Protein 6BM5 (pdb70)

Organism: Escherichia coli (strain K12) (NCBI:txid83333)

Sequence (325 aa):
TPPVTLEAARDNDFAFDWQAYTPPVAHRLGVQEVEASIEETLRNYIDWTPFFMTWSLAGKYPRILEDEVVGVEAQRLFKDANDMLDKLSAEKTLNPRGVVGLFPANRVGDDIEIYRDETRTHHVINVSHHLRQQTEKTGFANYCLADFVAPKLSGKADYIGAFAVTGGLEEDALADAFEEAQHDDYNKIMVKALADRLAEAFAEYLHERVRKVYWGYAPNENNLSNEELIRENYQGIRPAPGYPACPEHTEKATIWELLEVEKHTGMKLTESFAMWPGASVSGWYFSHPDSKYYAVAQIQRRDQVEDYARRKGMSVTEVERWLAPNLGYD

Nearest PDB structures (foldseek):
  6bm6-assembly1_A  TM=1.003E+00  e=8.586E-69  Escherichia coli K-12
  1k7y-assembly1_A  TM=9.932E-01  e=4.454E-61  Escherichia coli
  3iv9-assembly1_A  TM=9.967E-01  e=1.255E-59  Escherichia coli
  2o2k-assembly1_A  TM=9.325E-01  e=1.988E-41  Homo sapiens
  2o2k-assembly1_B  TM=9.325E-01  e=1.509E-40  Homo sapiens

GO terms:
  GO:0008705 methionine synthase activity (F, EXP)
  GO:0035999 tetrahydrofolate interconversion (P, IDA)
  GO:0031419 cobalamin binding (F, IDA)
  GO:0008705 methionine synthase activity (F, IDA)
  GO:0071265 L-methionine biosynthetic process (P, IDA)
  GO:0005829 cytosol (C, IDA)
  GO:0008270 zinc ion binding (F, IDA)
  GO:0005515 protein binding (F, IPI)
  GO:0005737 cytoplasm (C, IDA)

Radius of gyration: 20.98 Å; Cα contacts (8 Å, |Δi|>4): 633; chains: 1; bounding box: 42×52×55 Å

Secondary structure (DSSP, 8-state):
--B--HHHHHHTPPP--GGG--PPPPSS-EEEEEE--HHHHHTT---HHHHHHTT--S-TTGGGG-TTTHHHHHHHHHHHHHHHHHHHHHT-S--EEEEEEEEEEEETTEEEEESSTT--SEEEEEE--B--B--SSS---BGGGGS-BGGGT--EEEEEEEEES-TTHHHHHHHHHHTT-HHHHHHHHHHHHHHHHHHHHHHHHHIIIIIS-S-TT----HHHHHTT-SSSB---TTSTTS--GGGHHHHHHHTTHHHHH--EE-TT--EESSSEEEEEEB--TT--------B-HHHHHHHHHHHT--HHHHHHHTGGGBS--

B-factor: mean 23.44, std 9.9, range [10.02, 65.96]

Structure (mmCIF, N/CA/C/O backbone):
data_6BM5
#
_entry.id   6BM5
#
_cell.length_a   38.098
_cell.length_b   61.669
_cell.length_c   139.920
_cell.angle_alpha   90.000
_cell.angle_beta   90.000
_cell.angle_gamma   90.000
#
_symmetry.space_group_name_H-M   'P 21 21 21'
#
loop_
_entity.id
_entity.type
_entity.pdbx_description
1 polymer 'Methionine synthase'
2 non-polymer S-ADENOSYLMETHIONINE
3 water water
#
loop_
_atom_site.group_PDB
_atom_site.id
_atom_site.type_symbol
_atom_site.label_atom_id
_atom_site.label_alt_id
_atom_site.label_comp_id
_atom_site.label_asym_id
_atom_site.label_entity_id
_atom_site.label_seq_id
_atom_site.pdbx_PDB_ins_code
_atom_site.Cartn_x
_atom_site.Cartn_y
_atom_site.Cartn_z
_atom_site.occupancy
_atom_site.B_iso_or_equiv
_atom_site.auth_seq_id
_atom_site.auth_comp_id
_atom_site.auth_asym_id
_atom_site.auth_atom_id
_atom_site.pdbx_PDB_model_num
ATOM 1 N N . THR A 1 7 ? -21.495 -6.898 -12.952 1.00 53.64 901 THR A N 1
ATOM 2 C CA . THR A 1 7 ? -21.894 -7.634 -14.147 1.00 51.11 901 THR A CA 1
ATOM 3 C C . THR A 1 7 ? -20.853 -8.695 -14.511 1.00 47.54 901 THR A C 1
ATOM 4 O O . THR A 1 7 ? -19.652 -8.453 -14.375 1.00 47.66 901 THR A O 1
ATOM 8 N N . PRO A 1 8 ? -21.314 -9.867 -14.963 1.00 45.32 902 PRO A N 1
ATOM 9 C CA . PRO A 1 8 ? -20.397 -10.995 -15.135 1.00 41.72 902 PRO A CA 1
ATOM 10 C C . PRO A 1 8 ? -19.389 -10.728 -16.237 1.00 37.23 902 PRO A C 1
ATOM 11 O O . PRO A 1 8 ? -19.650 -9.938 -17.162 1.00 36.08 902 PRO A O 1
ATOM 15 N N . PRO A 1 9 ? -18.220 -11.358 -16.178 1.00 35.48 903 P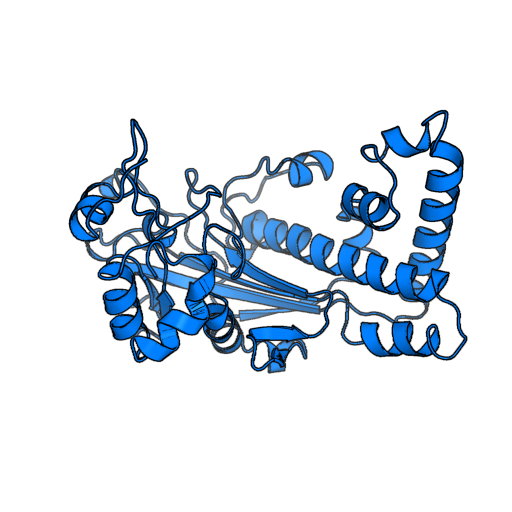RO A N 1
ATOM 16 C CA . PRO A 1 9 ? -17.219 -11.175 -17.233 1.00 33.13 903 PRO A CA 1
ATOM 17 C C . PRO A 1 9 ? -17.654 -11.814 -18.541 1.00 30.83 903 PRO A C 1
ATOM 18 O O . PRO A 1 9 ? -18.461 -12.746 -18.575 1.00 32.36 903 PRO A O 1
ATOM 22 N N . VAL A 1 10 ? -17.096 -11.284 -19.632 1.00 27.71 904 VAL A N 1
ATOM 23 C CA . VAL A 1 10 ? -17.247 -11.841 -20.969 1.00 26.13 904 VAL A CA 1
ATOM 24 C C . VAL A 1 10 ? -15.864 -12.232 -21.474 1.00 25.28 904 VAL A C 1
ATOM 25 O O . VAL A 1 10 ? -14.841 -11.783 -20.954 1.00 25.37 904 VAL A O 1
ATOM 29 N N . THR A 1 11 ? -15.836 -13.097 -22.488 1.00 24.72 905 THR A N 1
ATOM 30 C CA . THR A 1 11 ? -14.557 -13.421 -23.107 1.00 23.80 905 THR A CA 1
ATOM 31 C C . THR A 1 11 ? -13.990 -12.202 -23.830 1.00 23.76 905 THR A C 1
ATOM 32 O O . THR A 1 11 ? -14.705 -11.252 -24.165 1.00 23.36 905 THR A O 1
ATOM 36 N N . LEU A 1 12 ? -12.678 -12.242 -24.079 1.00 21.77 906 LEU A N 1
ATOM 37 C CA . LEU A 1 12 ? -12.048 -11.181 -24.857 1.00 20.35 906 LEU A CA 1
ATOM 38 C C . LEU A 1 12 ? -12.676 -11.060 -26.241 1.00 18.96 906 LEU A C 1
ATOM 39 O O . LEU A 1 12 ? -12.907 -9.944 -26.732 1.00 20.51 906 LEU A O 1
ATOM 44 N N . GLU A 1 13 ? -12.969 -12.196 -26.879 1.00 20.91 907 GLU A N 1
ATOM 45 C CA . GLU A 1 13 ? -13.595 -12.161 -28.196 1.00 24.10 907 GLU A CA 1
ATOM 46 C C . GLU A 1 13 ? -14.971 -11.511 -28.137 1.00 22.45 907 GLU A C 1
ATOM 47 O O . GLU A 1 13 ? -15.322 -10.711 -29.012 1.00 23.38 907 GLU A O 1
ATOM 49 N N . ALA A 1 14 ? -15.764 -11.841 -27.113 1.00 23.26 908 ALA A N 1
ATOM 50 C CA . ALA A 1 14 ? -17.100 -11.266 -27.004 1.00 21.99 908 ALA A CA 1
ATOM 51 C C . ALA A 1 14 ? -17.025 -9.767 -26.771 1.00 23.26 908 ALA A C 1
ATOM 52 O O . ALA A 1 14 ? -17.811 -9.000 -27.340 1.00 23.39 908 ALA A O 1
ATOM 54 N N . ALA A 1 15 ? -16.076 -9.333 -25.940 1.00 22.36 909 ALA A N 1
ATOM 55 C CA . ALA A 1 15 ? -15.881 -7.904 -25.726 1.00 20.86 909 ALA A CA 1
ATOM 56 C C . ALA A 1 15 ? -15.529 -7.197 -27.026 1.00 20.45 909 ALA A C 1
ATOM 57 O O . ALA A 1 15 ? -16.085 -6.137 -27.334 1.00 21.70 909 ALA A O 1
ATOM 59 N N . ARG A 1 16 ? -14.613 -7.772 -27.810 1.00 19.68 910 ARG A N 1
ATOM 60 C CA . ARG A 1 16 ? -14.197 -7.138 -29.060 1.00 18.85 910 ARG A CA 1
ATOM 61 C C . ARG A 1 16 ? -15.316 -7.139 -30.091 1.00 20.40 910 ARG A C 1
ATOM 62 O O . ARG A 1 16 ? -15.400 -6.221 -30.918 1.00 20.81 910 ARG A O 1
ATOM 70 N N . ASP A 1 17 ? -16.189 -8.148 -30.054 1.00 21.46 911 ASP A N 1
ATOM 71 C CA . ASP A 1 17 ? -17.344 -8.144 -30.941 1.00 24.26 911 ASP A CA 1
ATOM 72 C C . ASP A 1 17 ? -18.327 -7.039 -30.587 1.00 25.04 911 ASP A C 1
ATOM 73 O O . ASP A 1 17 ? -19.134 -6.646 -31.437 1.00 25.84 911 ASP A O 1
ATOM 78 N N . ASN A 1 18 ? -18.258 -6.518 -29.364 1.00 23.67 912 ASN A N 1
ATOM 79 C CA . ASN A 1 18 ? -19.102 -5.416 -28.919 1.00 22.78 912 ASN A CA 1
ATOM 80 C C . ASN A 1 18 ? -18.333 -4.098 -28.857 1.00 22.86 912 ASN A C 1
ATOM 81 O O . ASN A 1 18 ? -18.582 -3.270 -27.979 1.00 23.65 912 ASN A O 1
ATOM 86 N N . ASP A 1 19 ? -17.395 -3.881 -29.779 1.00 22.03 913 ASP A N 1
ATOM 87 C CA . ASP A 1 19 ? -16.652 -2.625 -29.769 1.00 23.54 913 ASP A CA 1
ATOM 88 C C . ASP A 1 19 ? -17.560 -1.446 -30.139 1.00 23.72 913 ASP A C 1
ATOM 89 O O . ASP A 1 19 ? -18.705 -1.609 -30.575 1.00 23.69 913 ASP A O 1
ATOM 94 N N . PHE A 1 20 ? -17.033 -0.238 -29.936 1.00 22.19 914 PHE A N 1
ATOM 95 C CA . PHE A 1 20 ? -17.774 0.969 -30.279 1.00 23.82 914 PHE A CA 1
ATOM 96 C C . PHE A 1 20 ? -18.173 0.948 -31.748 1.00 26.86 914 PHE A C 1
ATOM 97 O O . PHE A 1 20 ? -17.337 0.736 -32.633 1.00 28.36 914 PHE A O 1
ATOM 105 N N . ALA A 1 21 ? -19.461 1.154 -32.002 1.00 26.02 915 ALA A N 1
ATOM 106 C CA . ALA A 1 21 ? -20.038 1.012 -33.329 1.00 28.17 915 ALA A CA 1
ATOM 107 C C . ALA A 1 21 ? -20.143 2.387 -33.971 1.00 28.66 915 ALA A C 1
ATOM 108 O O . ALA A 1 21 ? -20.715 3.309 -33.378 1.00 29.35 915 ALA A O 1
ATOM 110 N N . PHE A 1 22 ? -19.590 2.518 -35.175 1.00 25.84 916 PHE A N 1
ATOM 111 C CA . PHE A 1 22 ? -19.505 3.811 -35.838 1.00 24.68 916 PHE A CA 1
ATOM 112 C C . PHE A 1 22 ? -19.320 3.603 -37.337 1.00 27.23 916 PHE A C 1
ATOM 113 O O . PHE A 1 22 ? -18.639 2.663 -37.760 1.00 30.88 916 PHE A O 1
ATOM 121 N N . ASP A 1 23 ? -19.924 4.488 -38.131 1.00 29.21 917 ASP A N 1
ATOM 122 C CA . ASP A 1 23 ? -19.892 4.387 -39.592 1.00 32.40 917 ASP A CA 1
ATOM 123 C C . ASP A 1 23 ? -18.676 5.147 -40.110 1.00 28.88 917 ASP A C 1
ATOM 124 O O . ASP A 1 23 ? -18.766 6.309 -40.505 1.00 28.48 917 ASP A O 1
ATOM 129 N N . TRP A 1 24 ? -17.525 4.467 -40.145 1.00 27.01 918 TRP A N 1
ATOM 130 C CA . TRP A 1 24 ? -16.294 5.124 -40.581 1.00 22.89 918 TRP A CA 1
ATOM 131 C C . TRP A 1 24 ? -16.331 5.525 -42.052 1.00 22.84 918 TRP A C 1
ATOM 132 O O . TRP A 1 24 ? -15.640 6.473 -42.447 1.00 24.49 918 TRP A O 1
ATOM 143 N N . GLN A 1 25 ? -17.117 4.829 -42.877 1.00 24.21 919 GLN A N 1
ATOM 144 C CA . GLN A 1 25 ? -17.129 5.150 -44.298 1.00 27.32 919 GLN A CA 1
ATOM 145 C C . GLN A 1 25 ? -17.703 6.541 -44.557 1.00 28.66 919 GLN A C 1
ATOM 146 O O . GLN A 1 25 ? -17.262 7.230 -45.484 1.00 30.97 919 GLN A O 1
ATOM 152 N N . ALA A 1 26 ? -18.649 6.985 -43.731 1.00 26.89 920 ALA A N 1
ATOM 153 C CA . ALA A 1 26 ? -19.311 8.270 -43.917 1.00 27.90 920 ALA A CA 1
ATOM 154 C C . ALA A 1 26 ? -18.623 9.417 -43.189 1.00 29.29 920 ALA A C 1
ATOM 155 O O . ALA A 1 26 ? -19.080 10.558 -43.301 1.00 32.51 920 ALA A O 1
ATOM 157 N N . TYR A 1 27 ? -17.543 9.147 -42.461 1.00 25.94 921 TYR A N 1
ATOM 158 C CA . TYR A 1 27 ? -16.903 10.121 -41.588 1.00 22.66 921 TYR A CA 1
ATOM 159 C C . TYR A 1 27 ? -15.522 10.478 -42.128 1.00 21.50 921 TYR A C 1
ATOM 160 O O . TYR A 1 27 ? -14.788 9.608 -42.603 1.00 23.61 921 TYR A O 1
ATOM 169 N N . THR A 1 28 ? -15.164 11.759 -42.058 1.00 21.07 922 THR A N 1
ATOM 170 C CA . THR A 1 28 ? -13.809 12.197 -42.386 1.00 19.72 922 THR A CA 1
ATOM 171 C C . THR A 1 28 ? -13.138 12.664 -41.100 1.00 17.38 922 THR A C 1
ATOM 172 O O . THR A 1 28 ? -13.467 13.747 -40.587 1.00 19.69 922 THR A O 1
ATOM 176 N N . PRO A 1 29 ? -12.223 11.889 -40.520 1.00 16.27 923 PRO A N 1
ATOM 177 C CA . PRO A 1 29 ? -11.511 12.354 -39.321 1.00 15.13 923 PRO A CA 1
ATOM 178 C C . PRO A 1 29 ? -10.771 13.643 -39.624 1.00 14.51 923 PRO A C 1
ATOM 179 O O . PRO A 1 29 ? -10.167 13.777 -40.696 1.00 16.04 923 PRO A O 1
ATOM 183 N N . PRO A 1 30 ? -10.803 14.622 -38.723 1.00 14.14 924 PRO A N 1
ATOM 184 C CA . PRO A 1 30 ? -10.083 15.875 -38.995 1.00 14.29 924 PRO A CA 1
ATOM 185 C C . PRO A 1 30 ? -8.582 15.648 -39.108 1.00 13.82 924 PRO A C 1
ATOM 186 O O . PRO A 1 30 ? -7.968 14.973 -38.277 1.00 14.47 924 PRO A O 1
ATOM 190 N N . VAL A 1 31 ? -7.992 16.225 -40.148 1.00 14.96 925 VAL A N 1
ATOM 191 C CA . VAL A 1 31 ? -6.561 16.089 -40.400 1.00 15.02 925 VAL A CA 1
ATOM 192 C C . VAL A 1 31 ? -5.798 16.991 -39.437 1.00 12.78 925 VAL A C 1
ATOM 193 O O . VAL A 1 31 ? -6.171 18.153 -39.230 1.00 15.89 925 VAL A O 1
ATOM 197 N N . ALA A 1 32 ? -4.723 16.475 -38.841 1.00 13.14 926 ALA A N 1
ATOM 198 C CA . ALA A 1 32 ? -3.916 17.289 -37.926 1.00 11.50 926 ALA A CA 1
ATOM 199 C C . ALA A 1 32 ? -3.141 18.336 -38.721 1.00 12.03 926 ALA A C 1
ATOM 200 O O . ALA A 1 32 ? -2.401 18.007 -39.651 1.00 15.24 926 ALA A O 1
ATOM 202 N N . HIS A 1 33 ? -3.315 19.607 -38.359 1.00 12.54 927 HIS A N 1
ATOM 203 C CA . HIS A 1 33 ? -2.676 20.673 -39.123 1.00 13.44 927 HIS A CA 1
ATOM 204 C C . HIS A 1 33 ? -1.161 20.670 -38.963 1.00 13.59 927 HIS A C 1
ATOM 205 O O . HIS A 1 33 ? -0.434 20.942 -39.928 1.00 13.70 927 HIS A O 1
ATOM 212 N N . ARG A 1 34 ? -0.667 20.407 -37.754 1.00 13.41 928 ARG A N 1
ATOM 213 C CA . ARG A 1 34 ? 0.760 20.477 -37.436 1.00 13.04 928 ARG A CA 1
ATOM 214 C C . ARG A 1 34 ? 1.259 19.099 -36.994 1.00 13.04 928 ARG A C 1
ATOM 215 O O . ARG A 1 34 ? 1.239 18.762 -35.802 1.00 14.69 928 ARG A O 1
ATOM 223 N N . LEU A 1 35 ? 1.705 18.290 -37.956 1.00 13.82 929 LEU A N 1
ATOM 224 C CA . LEU A 1 35 ? 2.316 17.006 -37.621 1.00 12.17 929 LEU A CA 1
ATOM 225 C C . LEU A 1 35 ? 3.711 17.245 -37.057 1.00 12.24 929 LEU A C 1
ATOM 226 O O . LEU A 1 35 ? 4.434 18.138 -37.501 1.00 17.35 929 LEU A O 1
ATOM 231 N N . GLY A 1 36 ? 4.105 16.438 -36.088 1.00 11.52 930 GLY A N 1
ATOM 232 C CA . GLY A 1 36 ? 5.439 16.541 -35.539 1.00 13.47 930 GLY A CA 1
ATOM 233 C C . GLY A 1 36 ? 5.410 16.897 -34.068 1.00 13.44 930 GLY A C 1
ATOM 234 O O . GLY A 1 36 ? 4.352 17.003 -33.446 1.00 13.26 930 GLY A O 1
ATOM 235 N N . VAL A 1 37 ? 6.602 17.107 -33.519 1.00 14.25 931 VAL A N 1
ATOM 236 C CA . VAL A 1 37 ? 6.802 17.329 -32.084 1.00 12.18 931 VAL A CA 1
ATOM 237 C C . VAL A 1 37 ? 7.285 18.759 -31.885 1.00 13.16 931 VAL A C 1
ATOM 238 O O . VAL A 1 37 ? 8.196 19.215 -32.588 1.00 16.53 931 VAL A O 1
ATOM 242 N N . GLN A 1 38 ? 6.701 19.451 -30.909 1.00 12.91 932 GLN A N 1
ATOM 243 C CA . GLN A 1 38 ? 7.031 20.847 -30.632 1.00 12.85 932 GLN A CA 1
ATOM 244 C C . GLN A 1 38 ? 7.185 21.042 -29.129 1.00 13.28 932 GLN A C 1
ATOM 245 O O . GLN A 1 38 ? 6.243 20.798 -28.370 1.00 14.20 932 GLN A O 1
ATOM 251 N N . GLU A 1 39 ? 8.358 21.503 -28.706 1.00 12.28 933 GLU A N 1
ATOM 252 C CA . GLU A 1 39 ? 8.540 21.935 -27.326 1.00 12.92 933 GLU A CA 1
ATOM 253 C C . GLU A 1 39 ? 7.760 23.222 -27.083 1.00 13.59 933 GLU A C 1
ATOM 254 O O . GLU A 1 39 ? 7.712 24.111 -27.945 1.00 14.47 933 GLU A O 1
ATOM 260 N N . VAL A 1 40 ? 7.136 23.315 -25.909 1.00 12.61 934 VAL A N 1
ATOM 261 C CA . VAL A 1 40 ? 6.336 24.475 -25.541 1.00 12.98 934 VAL A CA 1
ATOM 262 C C . VAL A 1 40 ? 6.729 24.944 -24.144 1.00 14.22 934 VAL A C 1
ATOM 263 O O . VAL A 1 40 ? 7.331 24.211 -23.353 1.00 15.82 934 VAL A O 1
ATOM 267 N N . GLU A 1 41 ? 6.396 26.195 -23.861 1.00 16.37 935 GLU A N 1
ATOM 268 C CA . GLU A 1 41 ? 6.452 26.717 -22.507 1.00 16.88 935 GLU A CA 1
ATOM 269 C C . GLU A 1 41 ? 5.225 27.585 -22.286 1.00 15.94 935 GLU A C 1
ATOM 270 O O . GLU A 1 41 ? 4.529 27.980 -23.227 1.00 18.00 935 GLU A O 1
ATOM 276 N N . ALA A 1 42 ? 4.963 27.871 -21.023 1.00 15.38 936 ALA A N 1
ATOM 277 C CA . ALA A 1 42 ? 3.904 28.803 -20.687 1.00 14.98 936 ALA A CA 1
ATOM 278 C C . ALA A 1 42 ? 4.288 29.488 -19.386 1.00 14.40 936 ALA A C 1
ATOM 279 O O . ALA A 1 42 ? 4.775 28.836 -18.455 1.00 17.96 936 ALA A O 1
ATOM 281 N N . SER A 1 43 ? 4.086 30.801 -19.337 1.00 14.43 937 SER A N 1
ATOM 282 C CA . SER A 1 43 ? 4.408 31.567 -18.145 1.00 15.33 937 SER A CA 1
ATOM 283 C C . SER A 1 43 ? 3.344 31.357 -17.074 1.00 15.71 937 SER A C 1
ATOM 284 O O . SER A 1 43 ? 2.213 30.940 -17.345 1.00 15.09 937 SER A O 1
ATOM 287 N N . ILE A 1 44 ? 3.723 31.659 -15.831 1.00 16.25 938 ILE A N 1
ATOM 288 C CA . ILE A 1 44 ? 2.737 31.673 -14.756 1.00 16.44 938 ILE A CA 1
ATOM 289 C C . ILE A 1 44 ? 1.630 32.671 -15.070 1.00 15.67 938 ILE A C 1
ATOM 290 O O . ILE A 1 44 ? 0.445 32.391 -14.847 1.00 16.34 938 ILE A O 1
ATOM 295 N N . GLU A 1 45 ? 1.993 33.837 -15.628 1.00 15.43 939 GLU A N 1
ATOM 296 C CA A GLU A 1 45 ? 0.971 34.814 -15.978 0.63 15.53 939 GLU A CA 1
ATOM 297 C CA B GLU A 1 45 ? 0.985 34.826 -16.002 0.37 15.60 939 GLU A CA 1
ATOM 298 C C . GLU A 1 45 ? -0.050 34.229 -16.948 1.00 16.59 939 GLU A C 1
ATOM 299 O O . GLU A 1 45 ? -1.259 34.425 -16.773 1.00 18.01 939 GLU A O 1
ATOM 310 N N . THR A 1 46 ? 0.411 33.494 -17.964 1.00 14.52 940 THR A N 1
ATOM 311 C CA . THR A 1 46 ? -0.513 32.870 -18.907 1.00 14.55 940 THR A CA 1
ATOM 312 C C . THR A 1 46 ? -1.364 31.805 -18.225 1.00 15.34 940 THR A C 1
ATOM 313 O O . THR A 1 46 ? -2.589 31.770 -18.392 1.00 16.46 940 THR A O 1
ATOM 317 N N . LEU A 1 47 ? -0.729 30.923 -17.455 1.00 13.93 941 LEU A N 1
ATOM 318 C CA . LEU A 1 47 ? -1.435 29.762 -16.934 1.00 12.77 941 LEU A CA 1
ATOM 319 C C . LEU A 1 47 ? -2.413 30.109 -15.824 1.00 13.91 941 LEU A C 1
ATOM 320 O O . LEU A 1 47 ? -3.363 29.343 -15.599 1.00 14.95 941 LEU A O 1
ATOM 325 N N . ARG A 1 48 ? -2.216 31.226 -15.115 1.00 15.32 942 ARG A N 1
ATOM 326 C CA . ARG A 1 48 ? -3.090 31.458 -13.973 1.00 17.53 942 ARG A CA 1
ATOM 327 C C . ARG A 1 48 ? -4.534 31.692 -14.402 1.00 19.32 942 ARG A C 1
ATOM 328 O O . ARG A 1 48 ? -5.451 31.420 -13.622 1.00 21.02 942 ARG A O 1
ATOM 336 N N . ASN A 1 49 ? -4.759 32.096 -15.656 1.00 18.97 943 ASN A N 1
ATOM 337 C CA . ASN A 1 49 ? -6.115 32.225 -16.171 1.00 19.25 943 ASN A CA 1
ATOM 338 C C . ASN A 1 49 ? -6.732 30.893 -16.566 1.00 18.28 943 ASN A C 1
ATOM 339 O O . ASN A 1 49 ? -7.920 30.856 -16.902 1.00 21.93 943 ASN A O 1
ATOM 344 N N . TYR A 1 50 ? -5.959 29.811 -16.530 1.00 14.44 944 TYR A N 1
ATOM 345 C CA . TYR A 1 50 ? -6.455 28.463 -16.789 1.00 14.61 944 TYR A CA 1
ATOM 346 C C . TYR A 1 50 ? -6.467 27.591 -15.538 1.00 15.57 944 TYR A C 1
ATOM 347 O O . TYR A 1 50 ? -6.675 26.376 -15.646 1.00 16.22 944 TYR A O 1
ATOM 356 N N . ILE A 1 51 ? -6.220 28.162 -14.359 1.00 15.30 945 ILE A N 1
ATOM 357 C CA . ILE A 1 51 ? -6.245 27.359 -13.138 1.00 15.09 945 ILE A CA 1
ATOM 358 C C . ILE A 1 51 ? -7.681 27.010 -12.782 1.00 16.50 945 ILE A C 1
ATOM 359 O O . ILE A 1 51 ? -8.596 27.842 -12.912 1.00 18.67 945 ILE A O 1
ATOM 364 N N . ASP A 1 52 ? -7.890 25.762 -12.350 1.00 16.57 946 ASP A N 1
ATOM 365 C CA . ASP A 1 52 ? -9.125 25.332 -11.701 1.00 16.89 946 ASP A CA 1
ATOM 366 C C . ASP A 1 52 ? -8.832 25.360 -10.206 1.00 16.87 946 ASP A C 1
ATOM 367 O O . ASP A 1 52 ? -8.094 24.511 -9.697 1.00 17.54 946 ASP A O 1
ATOM 372 N N . TRP A 1 53 ? -9.392 26.349 -9.504 1.00 16.94 947 TRP A N 1
ATOM 373 C CA . TRP A 1 53 ? -9.073 26.542 -8.093 1.00 17.74 947 TRP A CA 1
ATOM 374 C C . TRP A 1 53 ? -9.750 25.549 -7.159 1.00 18.51 947 TRP A C 1
ATOM 375 O O . TRP A 1 53 ? -9.308 25.407 -6.013 1.00 20.44 947 TRP A O 1
ATOM 386 N N . THR A 1 54 ? -10.795 24.852 -7.601 1.00 18.48 948 THR A N 1
ATOM 387 C CA . THR A 1 54 ? -11.520 23.993 -6.669 1.00 19.39 948 THR A CA 1
ATOM 388 C C . THR A 1 54 ? -10.664 22.868 -6.088 1.00 20.18 948 THR A C 1
ATOM 389 O O . THR A 1 54 ? -10.725 22.656 -4.862 1.00 21.54 948 THR A O 1
ATOM 393 N N . PRO A 1 55 ? -9.851 22.144 -6.864 1.00 19.57 949 PRO A N 1
ATOM 394 C CA . PRO A 1 55 ? -8.970 21.138 -6.251 1.00 20.93 949 PRO A CA 1
ATOM 395 C C . PRO A 1 55 ? -7.916 21.725 -5.336 1.00 21.24 949 PRO A C 1
ATOM 396 O O . PRO A 1 55 ? -7.419 21.010 -4.461 1.00 24.16 949 PRO A O 1
ATOM 400 N N . PHE A 1 56 ? -7.566 23.000 -5.493 1.00 19.31 950 PHE A N 1
ATOM 401 C CA . PHE A 1 56 ? -6.628 23.638 -4.571 1.00 19.70 950 PHE A CA 1
ATOM 402 C C . PHE A 1 56 ? -7.226 23.719 -3.172 1.00 21.78 950 PHE A C 1
ATOM 403 O O . PHE A 1 56 ? -6.571 23.373 -2.179 1.00 22.31 950 PHE A O 1
ATOM 411 N N . PHE A 1 57 ? -8.487 24.156 -3.082 1.00 20.61 951 PHE A N 1
ATOM 412 C CA . PHE A 1 57 ? -9.157 24.219 -1.789 1.00 22.15 951 PHE A CA 1
ATOM 413 C C . PHE A 1 57 ? -9.393 22.828 -1.216 1.00 24.11 951 PHE A C 1
ATOM 414 O O . PHE A 1 57 ? -9.356 22.660 0.004 1.00 26.87 951 PHE A O 1
ATOM 422 N N . MET A 1 58 ? -9.615 21.820 -2.072 1.00 25.19 952 MET A N 1
ATOM 423 C CA . MET A 1 58 ? -9.750 20.450 -1.574 1.00 29.25 952 MET A CA 1
ATOM 424 C C . MET A 1 58 ? -8.463 19.984 -0.908 1.00 28.48 952 MET A C 1
ATOM 425 O O . MET A 1 58 ? -8.497 19.284 0.117 1.00 28.95 952 MET A O 1
ATOM 430 N N . THR A 1 59 ? -7.318 20.358 -1.479 1.00 29.87 953 THR A N 1
ATOM 431 C CA . THR A 1 59 ? -6.035 20.023 -0.878 1.00 32.31 953 THR A CA 1
ATOM 432 C C . THR A 1 59 ? -5.914 20.621 0.516 1.00 30.65 953 THR A C 1
ATOM 433 O O . THR A 1 59 ? -5.336 19.999 1.417 1.00 31.56 953 THR A O 1
ATOM 437 N N . TRP A 1 60 ? -6.491 21.801 0.725 1.00 32.44 954 TRP A N 1
ATOM 438 C CA . TRP A 1 60 ? -6.488 22.454 2.021 1.00 33.54 954 TRP A CA 1
ATOM 439 C C . TRP A 1 60 ? -7.647 22.009 2.914 1.00 36.73 954 TRP A C 1
ATOM 440 O O . TRP A 1 60 ? -7.868 22.610 3.966 1.00 39.75 954 TRP A O 1
ATOM 451 N N . SER A 1 61 ? -8.383 20.968 2.515 1.00 36.29 955 SER A N 1
ATOM 452 C CA . SER A 1 61 ? -9.448 20.365 3.313 1.00 36.90 955 SER A CA 1
ATOM 453 C C . SER A 1 61 ? -10.668 21.265 3.468 1.00 34.92 955 SER A C 1
ATOM 454 O O . SER A 1 61 ? -11.344 21.232 4.496 1.00 36.64 955 SER A O 1
ATOM 457 N N . LEU A 1 62 ? -10.979 22.065 2.457 1.00 32.49 956 LEU A N 1
ATOM 458 C CA . LEU A 1 62 ? -12.140 22.937 2.488 1.00 32.24 956 LEU A CA 1
ATOM 459 C C . LEU A 1 62 ? -13.113 22.522 1.395 1.00 34.95 956 LEU A C 1
ATOM 460 O O . LEU A 1 62 ? -12.707 22.269 0.255 1.00 36.71 956 LEU A O 1
ATOM 465 N N . ALA A 1 63 ? -14.395 22.471 1.742 1.00 35.34 957 ALA A N 1
ATOM 466 C CA . ALA A 1 63 ? -15.443 22.045 0.827 1.00 35.85 957 ALA A CA 1
ATOM 467 C C . ALA A 1 63 ? -16.095 23.259 0.182 1.00 36.50 957 ALA A C 1
ATOM 468 O O . ALA A 1 63 ? -16.237 24.310 0.812 1.00 37.63 957 ALA A O 1
ATOM 470 N N . GLY A 1 64 ? -16.484 23.110 -1.081 1.00 36.48 958 GLY A N 1
ATOM 471 C CA . GLY A 1 64 ? -17.131 24.183 -1.815 1.00 36.69 958 GLY A CA 1
ATOM 472 C C . GLY A 1 64 ? -16.419 24.427 -3.128 1.00 35.97 958 GLY A C 1
ATOM 473 O O . GLY A 1 64 ? -15.221 24.172 -3.271 1.00 36.56 958 GLY A O 1
ATOM 474 N N . LYS A 1 65 ? -17.169 24.922 -4.107 1.00 33.89 959 LYS A N 1
ATOM 475 C CA . LYS A 1 65 ? -16.636 25.222 -5.424 1.00 32.78 959 LYS A CA 1
ATOM 476 C C . LYS A 1 65 ? -16.200 26.678 -5.472 1.00 30.43 959 LYS A C 1
ATOM 477 O O . LYS A 1 65 ? -16.858 27.558 -4.904 1.00 30.09 959 LYS A O 1
ATOM 483 N N . TYR A 1 66 ? -15.060 26.915 -6.114 1.00 27.10 960 TYR A N 1
ATOM 484 C CA . TYR A 1 66 ? -14.635 28.273 -6.400 1.00 26.89 960 TYR A CA 1
ATOM 485 C C . TYR A 1 66 ? -15.427 28.798 -7.599 1.00 25.62 960 TYR A C 1
ATOM 486 O O . TYR A 1 66 ? -15.636 28.063 -8.571 1.00 26.57 960 TYR A O 1
ATOM 495 N N . PRO A 1 67 ? -15.857 30.072 -7.584 1.00 27.76 961 PRO A N 1
ATOM 496 C CA . PRO A 1 67 ? -15.583 31.135 -6.605 1.00 27.40 961 PRO A CA 1
ATOM 497 C C . PRO A 1 67 ? -16.537 31.236 -5.405 1.00 28.97 961 PRO A C 1
ATOM 498 O O . PRO A 1 67 ? -16.242 32.008 -4.486 1.00 29.90 961 PRO A O 1
ATOM 502 N N . ARG A 1 68 ? -17.644 30.485 -5.402 1.00 29.47 962 ARG A N 1
ATOM 503 C CA . ARG A 1 68 ? -18.632 30.644 -4.335 1.00 31.85 962 ARG A CA 1
ATOM 504 C C . ARG A 1 68 ? -18.040 30.373 -2.957 1.00 31.93 962 ARG A C 1
ATOM 505 O O . ARG A 1 68 ? -18.484 30.970 -1.974 1.00 32.09 962 ARG A O 1
ATOM 507 N N . ILE A 1 69 ? -17.038 29.491 -2.866 1.00 31.31 963 ILE A N 1
ATOM 508 C CA . ILE A 1 69 ? -16.426 29.162 -1.576 1.00 31.49 963 ILE A CA 1
ATOM 509 C C . ILE A 1 69 ? -15.897 30.408 -0.871 1.00 31.95 963 ILE A C 1
ATOM 510 O O . ILE A 1 69 ? -15.860 30.466 0.365 1.00 32.61 963 ILE A O 1
ATOM 515 N N . LEU A 1 70 ? -15.494 31.426 -1.635 1.00 31.66 964 LEU A N 1
ATOM 516 C CA . LEU A 1 70 ? -14.946 32.635 -1.029 1.00 30.85 964 LEU A CA 1
ATOM 517 C C . LEU A 1 70 ? -15.987 33.381 -0.210 1.00 34.62 964 LEU A C 1
ATOM 518 O O . LEU A 1 70 ? -15.638 34.033 0.776 1.00 35.53 964 LEU A O 1
ATOM 523 N N . GLU A 1 71 ? -17.259 33.306 -0.605 1.00 37.07 965 GLU A N 1
ATOM 524 C CA . GLU A 1 71 ? -18.342 33.990 0.085 1.00 40.58 965 GLU A CA 1
ATOM 525 C C . GLU A 1 71 ? -19.060 33.083 1.077 1.00 44.32 965 GLU A C 1
ATOM 526 O O . GLU A 1 71 ? -20.141 33.435 1.567 1.00 46.30 965 GLU A O 1
ATOM 528 N N . ASP A 1 72 ? -18.471 31.934 1.399 1.00 45.98 966 ASP A N 1
ATOM 529 C CA . ASP A 1 72 ? -19.052 31.035 2.386 1.00 49.14 966 ASP A CA 1
ATOM 530 C C . ASP A 1 72 ? -19.003 31.663 3.780 1.00 49.95 966 ASP A C 1
ATOM 531 O O . ASP A 1 72 ? -18.055 32.367 4.143 1.00 49.35 966 ASP A O 1
ATOM 536 N N . GLU A 1 73 ? -20.046 31.393 4.572 1.00 52.02 967 GLU A N 1
ATOM 537 C CA . GLU A 1 73 ? -20.193 32.029 5.876 1.00 52.01 967 GLU A CA 1
ATOM 538 C C . GLU A 1 73 ? -19.408 31.335 6.984 1.00 51.88 967 GLU A C 1
ATOM 539 O O . GLU A 1 73 ? -19.184 31.946 8.036 1.00 54.18 967 GLU A O 1
ATOM 541 N N . VAL A 1 74 ? -18.997 30.085 6.783 1.00 49.78 968 VAL A N 1
ATOM 542 C CA . VAL A 1 74 ? -18.239 29.337 7.776 1.00 47.60 968 VAL A CA 1
ATOM 543 C C . VAL A 1 74 ? -16.781 29.158 7.365 1.00 44.68 968 VAL A C 1
ATOM 544 O O . VAL A 1 74 ? -15.880 29.245 8.202 1.00 43.67 968 VAL A O 1
ATOM 546 N N . VAL A 1 75 ? -16.529 28.915 6.082 1.00 42.53 969 VAL A N 1
ATOM 547 C CA . VAL A 1 75 ? -15.179 28.649 5.598 1.00 39.92 969 VAL A CA 1
ATOM 548 C C . VAL A 1 75 ? -14.630 29.760 4.710 1.00 34.14 969 VAL A C 1
ATOM 549 O O . VAL A 1 75 ? -13.430 29.741 4.393 1.00 30.88 969 VAL A O 1
ATOM 553 N N . GLY A 1 76 ? -15.450 30.753 4.352 1.00 33.47 970 GLY A N 1
ATOM 554 C CA . GLY A 1 76 ? -15.039 31.747 3.373 1.00 30.82 970 GLY A CA 1
ATOM 555 C C . GLY A 1 76 ? -13.839 32.572 3.795 1.00 28.08 970 GLY A C 1
ATOM 556 O O . GLY A 1 76 ? -13.010 32.942 2.961 1.00 27.24 970 GLY A O 1
ATOM 557 N N . VAL A 1 77 ? -13.741 32.905 5.086 1.00 27.59 971 VAL A N 1
ATOM 558 C CA . VAL A 1 77 ? -12.632 33.741 5.538 1.00 25.69 971 VAL A CA 1
ATOM 559 C C . VAL A 1 77 ? -11.300 33.004 5.415 1.00 23.47 971 VAL A C 1
ATOM 560 O O . VAL A 1 77 ? -10.315 33.553 4.899 1.00 23.34 971 VAL A O 1
ATOM 564 N N . GLU A 1 78 ? -11.250 31.747 5.867 1.00 23.60 972 GLU A N 1
ATOM 565 C CA . GLU A 1 78 ? -10.049 30.945 5.656 1.00 23.93 972 GLU A CA 1
ATOM 566 C C . GLU A 1 78 ? -9.747 30.774 4.168 1.00 24.36 972 GLU A C 1
ATOM 567 O O . GLU A 1 78 ? -8.585 30.869 3.749 1.00 22.80 972 GLU A O 1
ATOM 573 N N . ALA A 1 79 ? -10.778 30.519 3.352 1.00 24.16 973 ALA A N 1
ATOM 574 C CA . ALA A 1 79 ? -10.563 30.350 1.916 1.00 24.66 973 ALA A CA 1
ATOM 575 C C . ALA A 1 79 ? -9.994 31.615 1.292 1.00 23.04 973 ALA A C 1
ATOM 576 O O . ALA A 1 79 ? -9.136 31.544 0.405 1.00 20.99 973 ALA A O 1
ATOM 578 N N . GLN A 1 80 ? -10.473 32.781 1.729 1.00 21.59 974 GLN A N 1
ATOM 579 C CA . GLN A 1 80 ? -9.952 34.042 1.202 1.00 22.42 974 GLN A CA 1
ATOM 580 C C . GLN A 1 80 ? -8.477 34.222 1.548 1.00 21.63 974 GLN A C 1
ATOM 581 O O . GLN A 1 80 ? -7.692 34.691 0.713 1.00 21.27 974 GLN A O 1
ATOM 587 N N . ARG A 1 81 ? -8.082 33.865 2.780 1.00 22.14 975 ARG A N 1
ATOM 588 C CA . ARG A 1 81 ? -6.674 33.979 3.160 1.00 22.28 975 ARG A CA 1
ATOM 589 C C . ARG A 1 81 ? -5.807 33.019 2.350 1.00 21.76 975 ARG A C 1
ATOM 590 O O . ARG A 1 81 ? -4.736 33.404 1.863 1.00 22.07 975 ARG A O 1
ATOM 592 N N . LEU A 1 82 ? -6.256 31.768 2.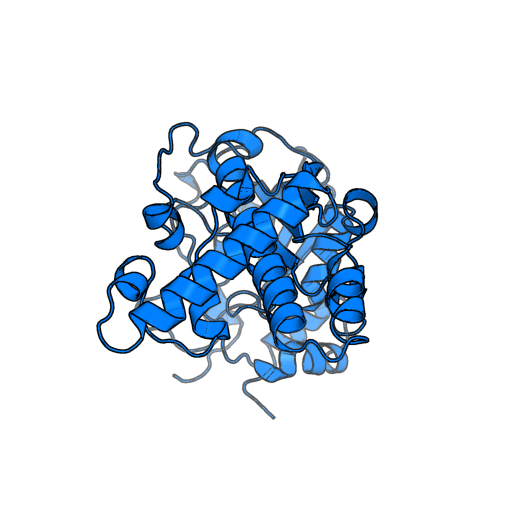189 1.00 20.81 976 LEU A N 1
ATOM 593 C CA . LEU A 1 82 ? -5.531 30.821 1.345 1.00 19.61 976 LEU A CA 1
ATOM 594 C C . LEU A 1 82 ? -5.387 31.344 -0.077 1.00 20.01 976 LEU A C 1
ATOM 595 O O . LEU A 1 82 ? -4.310 31.245 -0.673 1.00 21.19 976 LEU A O 1
ATOM 600 N N . PHE A 1 83 ? -6.471 31.887 -0.642 1.00 19.67 977 PHE A N 1
ATOM 601 C CA . PHE A 1 83 ? -6.442 32.396 -2.013 1.00 19.71 977 PHE A CA 1
ATOM 602 C C . PHE A 1 83 ? -5.498 33.584 -2.138 1.00 19.14 977 PHE A C 1
ATOM 603 O O . PHE A 1 83 ? -4.744 33.685 -3.115 1.00 20.22 977 PHE A O 1
ATOM 611 N N . LYS A 1 84 ? -5.526 34.495 -1.160 1.00 19.53 978 LYS A N 1
ATOM 612 C CA . LYS A 1 84 ? -4.609 35.632 -1.165 1.00 20.39 978 LYS A CA 1
ATOM 613 C C . LYS A 1 84 ? -3.157 35.168 -1.059 1.00 20.70 978 LYS A C 1
ATOM 614 O O . LYS A 1 84 ? -2.294 35.615 -1.822 1.00 20.93 978 LYS A O 1
ATOM 616 N N . ASP A 1 85 ? -2.870 34.250 -0.132 1.00 19.93 979 ASP A N 1
ATOM 617 C CA . ASP A 1 85 ? -1.503 33.754 -0.001 1.00 19.45 979 ASP A CA 1
ATOM 618 C C . ASP A 1 85 ? -1.058 33.040 -1.273 1.00 19.43 979 ASP A C 1
ATOM 619 O O . ASP A 1 85 ? 0.087 33.192 -1.714 1.00 20.50 979 ASP A O 1
ATOM 624 N N . ALA A 1 86 ? -1.956 32.267 -1.882 1.00 19.35 980 ALA A N 1
ATOM 625 C CA . ALA A 1 86 ? -1.613 31.574 -3.121 1.00 17.69 980 ALA A CA 1
ATOM 626 C C . ALA A 1 86 ? -1.267 32.562 -4.229 1.00 17.42 980 ALA A C 1
ATOM 627 O O . ALA A 1 86 ? -0.281 32.386 -4.958 1.00 18.19 980 ALA A O 1
ATOM 629 N N . ASN A 1 87 ? -2.078 33.608 -4.383 1.00 18.01 981 ASN A N 1
ATOM 630 C CA . ASN A 1 87 ? -1.821 34.548 -5.465 1.00 18.19 981 ASN A CA 1
ATOM 631 C C . ASN A 1 87 ? -0.615 35.428 -5.175 1.00 18.32 981 ASN A C 1
ATOM 632 O O . ASN A 1 87 ? 0.102 35.805 -6.107 1.00 19.19 981 ASN A O 1
ATOM 637 N N . ASP A 1 88 ? -0.356 35.739 -3.899 1.00 19.13 982 ASP A N 1
ATOM 638 C CA . ASP A 1 88 ? 0.890 36.412 -3.547 1.00 19.39 982 ASP A CA 1
ATOM 639 C C . ASP A 1 88 ? 2.095 35.548 -3.907 1.00 18.75 982 ASP A C 1
ATOM 640 O O . ASP A 1 88 ? 3.104 36.053 -4.413 1.00 20.23 982 ASP A O 1
ATOM 645 N N . MET A 1 89 ? 2.010 34.236 -3.667 1.00 17.28 983 MET A N 1
ATOM 646 C CA . MET A 1 89 ? 3.132 33.380 -4.037 1.00 16.47 983 MET A CA 1
ATOM 647 C C . MET A 1 89 ? 3.268 33.253 -5.553 1.00 17.09 983 MET A C 1
ATOM 648 O O . MET A 1 89 ? 4.387 33.259 -6.077 1.00 17.55 983 MET A O 1
ATOM 653 N N . LEU A 1 90 ? 2.149 33.125 -6.275 1.00 17.82 984 LEU A N 1
ATOM 654 C CA . LEU A 1 90 ? 2.228 33.133 -7.739 1.00 16.87 984 LEU A CA 1
ATOM 655 C C . LEU A 1 90 ? 2.884 34.411 -8.253 1.00 15.36 984 LEU A C 1
ATOM 656 O O . LEU A 1 90 ? 3.705 34.362 -9.178 1.00 16.97 984 LEU A O 1
ATOM 661 N N . ASP A 1 91 ? 2.527 35.567 -7.673 1.00 16.21 985 ASP A N 1
ATOM 662 C CA . ASP A 1 91 ? 3.138 36.825 -8.093 1.00 16.84 985 ASP A CA 1
ATOM 663 C C . ASP A 1 91 ? 4.653 36.780 -7.930 1.00 18.44 985 ASP A C 1
ATOM 664 O O . ASP A 1 91 ? 5.394 37.278 -8.791 1.00 18.27 985 ASP A O 1
ATOM 669 N N . LYS A 1 92 ? 5.128 36.223 -6.807 1.00 20.03 986 LYS A N 1
ATOM 670 C CA . LYS A 1 92 ? 6.563 36.171 -6.536 1.00 21.06 986 LYS A CA 1
ATOM 671 C C . LYS A 1 92 ? 7.265 35.197 -7.470 1.00 19.97 986 LYS A C 1
ATOM 672 O O . LYS A 1 92 ? 8.298 35.530 -8.062 1.00 19.85 986 LYS A O 1
ATOM 678 N N . LEU A 1 93 ? 6.727 33.975 -7.596 1.00 17.91 987 LEU A N 1
ATOM 679 C CA . LEU A 1 93 ? 7.293 33.000 -8.526 1.00 18.39 987 LEU A CA 1
ATOM 680 C C . LEU A 1 93 ? 7.326 33.547 -9.948 1.00 17.45 987 LEU A C 1
ATOM 681 O O . LEU A 1 93 ? 8.273 33.287 -10.701 1.00 18.49 987 LEU A O 1
ATOM 686 N N . SER A 1 94 ? 6.293 34.300 -10.328 1.00 16.54 988 SER A N 1
ATOM 687 C CA . SER A 1 94 ? 6.225 34.871 -11.668 1.00 17.50 988 SER A CA 1
ATOM 688 C C . SER A 1 94 ? 7.280 35.960 -11.852 1.00 18.91 988 SER A C 1
ATOM 689 O O . SER A 1 94 ? 8.022 35.965 -12.843 1.00 21.92 988 SER A O 1
ATOM 692 N N . ALA A 1 95 ? 7.370 36.887 -10.898 1.00 19.65 989 ALA A N 1
ATOM 693 C CA . ALA A 1 95 ? 8.296 38.002 -11.052 1.00 21.25 989 ALA A CA 1
ATOM 694 C C . ALA A 1 95 ? 9.744 37.539 -10.990 1.00 22.41 989 ALA A C 1
ATOM 695 O O . ALA A 1 95 ? 10.600 38.080 -11.702 1.00 24.13 989 ALA A O 1
ATOM 697 N N . GLU A 1 96 ? 10.029 36.535 -10.164 1.00 22.52 990 GLU A N 1
ATOM 698 C CA . GLU A 1 96 ? 11.385 36.056 -9.961 1.00 21.68 990 GLU A CA 1
ATOM 699 C C . GLU A 1 96 ? 11.775 34.932 -10.915 1.00 20.41 990 GLU A C 1
ATOM 700 O O . GLU A 1 96 ? 12.953 34.560 -10.949 1.00 21.29 990 GLU A O 1
ATOM 706 N N . LYS A 1 97 ? 10.819 34.391 -11.683 1.00 19.50 991 LYS A N 1
ATOM 707 C CA . LYS A 1 97 ? 11.080 33.331 -12.662 1.00 19.39 991 LYS A CA 1
ATOM 708 C C . LYS A 1 97 ? 11.709 32.104 -12.006 1.00 19.46 991 LYS A C 1
ATOM 709 O O . LYS A 1 97 ? 12.614 31.471 -12.554 1.00 19.63 991 LYS A O 1
ATOM 715 N N . THR A 1 98 ? 11.229 31.765 -10.813 1.00 18.13 992 THR A N 1
ATOM 716 C CA . THR A 1 98 ? 11.803 30.670 -10.044 1.00 18.54 992 THR A CA 1
ATOM 717 C C . THR A 1 98 ? 11.048 29.355 -10.198 1.00 17.58 992 THR A C 1
ATOM 718 O O . THR A 1 98 ? 11.498 28.335 -9.669 1.00 19.37 992 THR A O 1
ATOM 722 N N . LEU A 1 99 ? 9.913 29.353 -10.889 1.00 16.71 993 LEU A N 1
ATOM 723 C CA . LEU A 1 99 ? 9.194 28.128 -11.219 1.00 15.29 993 LEU A CA 1
ATOM 724 C C . LEU A 1 99 ? 8.684 28.314 -12.638 1.00 16.04 993 LEU A C 1
ATOM 725 O O . LEU A 1 99 ? 7.923 29.251 -12.899 1.00 16.74 993 LEU A O 1
ATOM 730 N N . ASN A 1 100 ? 9.141 27.466 -13.556 1.00 16.07 994 ASN A N 1
ATOM 731 C CA . ASN A 1 100 ? 8.974 27.713 -14.993 1.00 14.96 994 ASN A CA 1
ATOM 732 C C . ASN A 1 100 ? 8.275 26.555 -15.680 1.00 13.95 994 ASN A C 1
ATOM 733 O O . ASN A 1 100 ? 8.920 25.538 -15.992 1.00 16.97 994 ASN A O 1
ATOM 738 N N . PRO A 1 101 ? 6.970 26.653 -15.935 1.00 14.30 995 PRO A N 1
ATOM 739 C CA . PRO A 1 101 ? 6.258 25.530 -16.569 1.00 13.33 995 PRO A CA 1
ATOM 740 C C . PRO A 1 101 ? 6.772 25.249 -17.973 1.00 14.37 995 PRO A C 1
ATOM 741 O O . PRO A 1 101 ? 7.069 26.171 -18.748 1.00 16.94 995 PRO A O 1
ATOM 745 N N . ARG A 1 102 ? 6.867 23.958 -18.293 1.00 13.67 996 ARG A N 1
ATOM 746 C CA . ARG A 1 102 ? 7.387 23.498 -19.574 1.00 13.98 996 ARG A CA 1
ATOM 747 C C . ARG A 1 102 ? 6.574 22.310 -20.064 1.00 12.44 996 ARG A C 1
ATOM 748 O O . ARG A 1 102 ? 5.936 21.602 -19.278 1.00 13.30 996 ARG A O 1
ATOM 756 N N . GLY A 1 103 ? 6.588 22.115 -21.380 1.00 12.87 997 GLY A N 1
ATOM 757 C CA . GLY A 1 103 ? 5.864 20.985 -21.924 1.00 13.05 997 GLY A CA 1
ATOM 758 C C . GLY A 1 103 ? 6.328 20.637 -23.321 1.00 12.61 997 GLY A C 1
ATOM 759 O O . GLY A 1 103 ? 7.236 21.259 -23.878 1.00 13.25 997 GLY A O 1
ATOM 760 N N . VAL A 1 104 ? 5.681 19.623 -23.881 1.00 11.91 998 VAL A N 1
ATOM 761 C CA . VAL A 1 104 ? 5.942 19.184 -25.251 1.00 10.02 998 VAL A CA 1
ATOM 762 C C . VAL A 1 104 ? 4.655 18.578 -25.783 1.00 11.50 998 VAL A C 1
ATOM 763 O O . VAL A 1 104 ? 3.898 17.947 -25.038 1.00 12.35 998 VAL A O 1
ATOM 767 N N . VAL A 1 105 ? 4.402 18.788 -27.078 1.00 11.10 999 VAL A N 1
ATOM 768 C CA . VAL A 1 105 ? 3.202 18.294 -27.749 1.00 11.58 999 VAL A CA 1
ATOM 769 C C . VAL A 1 105 ? 3.614 17.616 -29.055 1.00 12.11 999 VAL A C 1
ATOM 770 O O . VAL A 1 105 ? 4.612 17.991 -29.682 1.00 13.07 999 VAL A O 1
ATOM 774 N N . GLY A 1 106 ? 2.853 16.601 -29.468 1.00 11.77 1000 GLY A N 1
ATOM 775 C CA . GLY A 1 106 ? 3.105 15.974 -30.761 1.00 11.44 1000 GLY A CA 1
ATOM 776 C C . GLY A 1 106 ? 1.833 15.453 -31.392 1.00 11.56 1000 GLY A C 1
ATOM 777 O O . GLY A 1 106 ? 0.906 15.019 -30.701 1.00 11.91 1000 GLY A O 1
ATOM 778 N N . LEU A 1 107 ? 1.782 15.521 -32.726 1.00 11.75 1001 LEU A N 1
ATOM 779 C CA . LEU A 1 107 ? 0.703 14.937 -33.519 1.00 11.28 1001 LEU A CA 1
ATOM 780 C C . LEU A 1 107 ? 1.290 14.027 -34.586 1.00 10.12 1001 LEU A C 1
ATOM 781 O O . LEU A 1 107 ? 2.332 14.338 -35.176 1.00 11.77 1001 LEU A O 1
ATOM 786 N N . PHE A 1 108 ? 0.599 12.917 -34.839 1.00 11.32 1002 PHE A N 1
ATOM 787 C CA . PHE A 1 108 ? 1.126 11.839 -35.676 1.00 10.74 1002 PHE A CA 1
ATOM 788 C C . PHE A 1 108 ? 0.006 11.189 -36.478 1.00 12.05 1002 PHE A C 1
ATOM 789 O O . PHE A 1 108 ? -1.131 11.113 -36.000 1.00 12.74 1002 PHE A O 1
ATOM 797 N N . PRO A 1 109 ? 0.297 10.684 -37.684 1.00 12.36 1003 PRO A N 1
ATOM 798 C CA . PRO A 1 109 ? -0.681 9.822 -38.376 1.00 11.85 1003 PRO A CA 1
ATOM 799 C C . PRO A 1 109 ? -0.866 8.535 -37.588 1.00 12.58 1003 PRO A C 1
ATOM 800 O O . PRO A 1 109 ? 0.086 8.009 -37.007 1.00 13.29 1003 PRO A O 1
ATOM 804 N N . ALA A 1 110 ? -2.104 8.040 -37.556 1.00 12.18 1004 ALA A N 1
ATOM 805 C CA . ALA A 1 110 ? -2.414 6.884 -36.724 1.00 12.05 1004 ALA A CA 1
ATOM 806 C C . ALA A 1 110 ? -3.619 6.145 -37.289 1.00 12.69 1004 ALA A C 1
ATOM 807 O O . ALA A 1 110 ? -4.474 6.739 -37.951 1.00 13.80 1004 ALA A O 1
ATOM 809 N N . ASN A 1 111 ? -3.688 4.840 -37.001 1.00 12.38 1005 ASN A N 1
ATOM 810 C CA . ASN A 1 111 ? -4.879 4.051 -37.282 1.00 12.63 1005 ASN A CA 1
ATOM 811 C C . ASN A 1 111 ? -5.006 2.955 -36.235 1.00 12.58 1005 ASN A C 1
ATOM 812 O O . ASN A 1 111 ? -4.009 2.464 -35.705 1.00 12.72 1005 ASN A O 1
ATOM 817 N N . ARG A 1 112 ? -6.242 2.563 -35.966 1.00 13.67 1006 ARG A N 1
ATOM 818 C CA . ARG A 1 112 ? -6.514 1.456 -35.062 1.00 13.96 1006 ARG A CA 1
ATOM 819 C C . ARG A 1 112 ? -6.248 0.122 -35.746 1.00 13.36 1006 ARG A C 1
ATOM 820 O O . ARG A 1 112 ? -6.605 -0.079 -36.913 1.00 15.30 1006 ARG A O 1
ATOM 828 N N . VAL A 1 113 ? -5.646 -0.809 -35.003 1.00 13.02 1007 VAL A N 1
ATOM 829 C CA . VAL A 1 113 ? -5.647 -2.229 -35.376 1.00 14.10 1007 VAL A CA 1
ATOM 830 C C . VAL A 1 113 ? -5.988 -3.005 -34.110 1.00 14.28 1007 VAL A C 1
ATOM 831 O O . VAL A 1 113 ? -5.180 -3.066 -33.170 1.00 14.99 1007 VAL A O 1
ATOM 835 N N . GLY A 1 114 ? -7.186 -3.587 -34.076 1.00 15.42 1008 GLY A N 1
ATOM 836 C CA . GLY A 1 114 ? -7.589 -4.336 -32.895 1.00 15.63 1008 GLY A CA 1
ATOM 837 C C . GLY A 1 114 ? -7.765 -3.414 -31.706 1.00 16.10 1008 GLY A C 1
ATOM 838 O O . GLY A 1 114 ? -8.403 -2.357 -31.805 1.00 17.38 1008 GLY A O 1
ATOM 839 N N . ASP A 1 115 ? -7.189 -3.803 -30.565 1.00 15.51 1009 ASP A N 1
ATOM 840 C CA . ASP A 1 115 ? -7.245 -2.970 -29.368 1.00 14.71 1009 ASP A CA 1
ATOM 841 C C . ASP A 1 115 ? -6.091 -1.985 -29.277 1.00 14.67 1009 ASP A C 1
ATOM 842 O O . ASP A 1 115 ? -5.917 -1.349 -28.225 1.00 15.86 1009 ASP A O 1
ATOM 847 N N . ASP A 1 116 ? -5.309 -1.825 -30.343 1.00 14.68 1010 ASP A N 1
ATOM 848 C CA . ASP A 1 116 ? -4.133 -0.969 -30.324 1.00 14.92 1010 ASP A CA 1
ATOM 849 C C . ASP A 1 116 ? -4.245 0.136 -31.366 1.00 13.03 1010 ASP A C 1
ATOM 850 O O . ASP A 1 116 ? -5.057 0.064 -32.293 1.00 13.66 1010 ASP A O 1
ATOM 855 N N . ILE A 1 117 ? -3.413 1.165 -31.204 1.00 12.08 1011 ILE A N 1
ATOM 856 C CA . ILE A 1 117 ? -3.320 2.267 -32.162 1.00 12.61 1011 ILE A CA 1
ATOM 857 C C . ILE A 1 117 ? -1.907 2.267 -32.725 1.00 13.97 1011 ILE A C 1
ATOM 858 O O . ILE A 1 117 ? -0.939 2.461 -31.983 1.00 14.21 1011 ILE A O 1
ATOM 863 N N . GLU A 1 118 ? -1.786 2.064 -34.036 1.00 12.76 1012 GLU A N 1
ATOM 864 C CA . GLU A 1 118 ? -0.495 2.204 -34.697 1.00 12.66 1012 GLU A CA 1
ATOM 865 C C . GLU A 1 118 ? -0.209 3.676 -34.955 1.00 12.09 1012 GLU A C 1
ATOM 866 O O . GLU A 1 118 ? -1.072 4.405 -35.451 1.00 13.54 1012 GLU A O 1
ATOM 872 N N . ILE A 1 119 ? 1.008 4.103 -34.634 1.00 13.05 1013 ILE A N 1
ATOM 873 C CA . ILE A 1 119 ? 1.467 5.476 -34.853 1.00 12.34 1013 ILE A CA 1
ATOM 874 C C . ILE A 1 119 ? 2.563 5.419 -35.916 1.00 13.46 1013 ILE A C 1
ATOM 875 O O . ILE A 1 119 ? 3.564 4.702 -35.749 1.00 13.66 1013 ILE A O 1
ATOM 880 N N . TYR A 1 120 ? 2.361 6.129 -37.033 1.00 12.79 1014 TYR A N 1
ATOM 881 C CA . TYR A 1 120 ? 3.210 5.969 -38.211 1.00 13.35 1014 TYR A CA 1
ATOM 882 C C . TYR A 1 120 ? 4.303 7.026 -38.275 1.00 14.35 1014 TYR A C 1
ATOM 883 O O . TYR A 1 120 ? 4.132 8.150 -37.797 1.00 14.90 1014 TYR A O 1
ATOM 892 N N . ARG A 1 121 ? 5.412 6.663 -38.933 1.00 14.14 1015 ARG A N 1
ATOM 893 C CA . ARG A 1 121 ? 6.480 7.622 -39.208 1.00 14.89 1015 ARG A CA 1
ATOM 894 C C . ARG A 1 121 ? 5.989 8.776 -40.071 1.00 15.81 1015 ARG A C 1
ATOM 895 O O . ARG A 1 121 ? 6.409 9.921 -39.878 1.00 20.48 1015 ARG A O 1
ATOM 897 N N . ASP A 1 122 ? 5.109 8.502 -41.028 1.00 15.69 1016 ASP A N 1
ATOM 898 C CA . ASP A 1 122 ? 4.725 9.524 -41.993 1.00 16.64 1016 ASP A CA 1
ATOM 899 C C . ASP A 1 122 ? 3.395 9.152 -42.634 1.00 14.94 1016 ASP A C 1
ATOM 900 O O . ASP A 1 122 ? 2.780 8.129 -42.310 1.00 14.40 1016 ASP A O 1
ATOM 905 N N . GLU A 1 123 ? 2.941 10.018 -43.543 1.00 16.07 1017 GLU A N 1
ATOM 906 C CA . GLU A 1 123 ? 1.638 9.829 -44.162 1.00 15.99 1017 GLU A CA 1
ATOM 907 C C . GLU A 1 123 ? 1.582 8.653 -45.133 1.00 15.29 1017 GLU A C 1
ATOM 908 O O . GLU A 1 123 ? 0.490 8.332 -45.604 1.00 17.51 1017 GLU A O 1
ATOM 914 N N . THR A 1 124 ? 2.697 7.980 -45.422 1.00 16.08 1018 THR A N 1
ATOM 915 C CA . THR A 1 124 ? 2.563 6.723 -46.158 1.00 15.64 1018 THR A CA 1
ATOM 916 C C . THR A 1 124 ? 1.884 5.647 -45.334 1.00 15.64 1018 THR A C 1
ATOM 917 O O . THR A 1 124 ? 1.388 4.671 -45.916 1.00 16.95 1018 THR A O 1
ATOM 921 N N . ARG A 1 125 ? 1.873 5.790 -44.003 1.00 16.00 1019 ARG A N 1
ATOM 922 C CA . ARG A 1 125 ? 1.206 4.837 -43.119 1.00 15.60 1019 ARG A CA 1
ATOM 923 C C . ARG A 1 125 ? 1.704 3.411 -43.332 1.00 17.81 1019 ARG A C 1
ATOM 924 O O . ARG A 1 125 ? 0.923 2.460 -43.392 1.00 17.92 1019 ARG A O 1
ATOM 932 N N . THR A 1 126 ? 3.022 3.268 -43.452 1.00 17.01 1020 THR A N 1
ATOM 933 C CA . THR A 1 126 ? 3.640 1.953 -43.567 1.00 19.51 1020 THR A CA 1
ATOM 934 C C . THR A 1 126 ? 4.412 1.664 -42.284 1.00 20.35 1020 THR A C 1
ATOM 935 O O . THR A 1 126 ? 3.922 0.956 -41.386 1.00 21.62 1020 THR A O 1
ATOM 939 N N . HIS A 1 127 ? 5.584 2.275 -42.150 1.00 17.58 1021 HIS A N 1
ATOM 940 C CA A HIS A 1 127 ? 6.413 2.010 -40.990 0.55 17.33 1021 HIS A CA 1
ATOM 941 C CA B HIS A 1 127 ? 6.441 2.051 -40.989 0.45 17.26 1021 HIS A CA 1
ATOM 942 C C . HIS A 1 127 ? 5.797 2.609 -39.727 1.00 14.95 1021 HIS A C 1
ATOM 943 O O . HIS A 1 127 ? 5.377 3.771 -39.695 1.00 15.85 1021 HIS A O 1
ATOM 956 N N . VAL A 1 128 ? 5.725 1.783 -38.699 1.00 16.20 1022 VAL A N 1
ATOM 957 C CA . VAL A 1 128 ? 5.162 2.136 -37.406 1.00 15.13 1022 VAL A CA 1
ATOM 958 C C . VAL A 1 128 ? 6.316 2.546 -36.508 1.00 17.50 1022 VAL A C 1
ATOM 959 O O . VAL A 1 128 ? 7.272 1.779 -36.331 1.00 18.97 1022 VAL A O 1
ATOM 963 N N . ILE A 1 129 ? 6.241 3.751 -35.941 1.00 15.51 1023 ILE A N 1
ATOM 964 C CA . ILE A 1 129 ? 7.278 4.176 -35.004 1.00 17.06 1023 ILE A CA 1
ATOM 965 C C . ILE A 1 129 ? 6.972 3.734 -33.576 1.00 16.45 1023 ILE A C 1
ATOM 966 O O . ILE A 1 129 ? 7.900 3.490 -32.796 1.00 18.75 1023 ILE A O 1
ATOM 971 N N . ASN A 1 130 ? 5.694 3.645 -33.216 1.00 14.90 1024 ASN A N 1
ATOM 972 C CA . ASN A 1 130 ? 5.282 3.199 -31.889 1.00 15.16 1024 ASN A CA 1
ATOM 973 C C . ASN A 1 130 ? 3.873 2.649 -31.997 1.00 15.34 1024 ASN A C 1
ATOM 974 O O . ASN A 1 130 ? 3.107 3.020 -32.891 1.00 15.37 1024 ASN A O 1
ATOM 979 N N . VAL A 1 131 ? 3.526 1.774 -31.062 1.00 15.97 1025 VAL A N 1
ATOM 980 C CA . VAL A 1 131 ? 2.153 1.330 -30.895 1.00 15.73 1025 VAL A CA 1
ATOM 981 C C . VAL A 1 131 ? 1.665 1.804 -29.534 1.00 16.14 1025 VAL A C 1
ATOM 982 O O . VAL A 1 131 ? 2.327 1.571 -28.511 1.00 18.35 1025 VAL A O 1
ATOM 986 N N . SER A 1 132 ? 0.512 2.465 -29.526 1.00 12.96 1026 SER A N 1
ATOM 987 C CA . SER A 1 132 ? -0.200 2.788 -28.290 1.00 13.86 1026 SER A CA 1
ATOM 988 C C . SER A 1 132 ? -1.148 1.632 -27.983 1.00 12.69 1026 SER A C 1
ATOM 989 O O . SER A 1 132 ? -2.123 1.412 -28.708 1.00 15.22 1026 SER A O 1
ATOM 992 N N . HIS A 1 133 ? -0.875 0.899 -26.898 1.00 13.42 1027 HIS A N 1
ATOM 993 C CA . HIS A 1 133 ? -1.665 -0.285 -26.555 1.00 12.03 1027 HIS A CA 1
ATOM 994 C C . HIS A 1 133 ? -2.776 0.101 -25.591 1.00 15.20 1027 HIS A C 1
ATOM 995 O O . HIS A 1 133 ? -2.557 0.894 -24.666 1.00 17.65 1027 HIS A O 1
ATOM 1002 N N . HIS A 1 134 ? -3.961 -0.476 -25.793 1.00 14.73 1028 HIS A N 1
ATOM 1003 C CA . HIS A 1 134 ? -5.102 -0.197 -24.933 1.00 14.23 1028 HIS A CA 1
ATOM 1004 C C . HIS A 1 134 ? -5.811 -1.466 -24.485 1.00 15.92 1028 HIS A C 1
ATOM 1005 O O . HIS A 1 134 ? -5.706 -2.532 -25.100 1.00 16.53 1028 HIS A O 1
ATOM 1012 N N . LEU A 1 135 ? -6.548 -1.322 -23.394 1.00 16.09 1029 LEU A N 1
ATOM 1013 C CA . LEU A 1 135 ? -7.358 -2.378 -22.820 1.00 15.50 1029 LEU A CA 1
ATOM 1014 C C . LEU A 1 135 ? -8.826 -2.105 -23.108 1.00 15.58 1029 LEU A C 1
ATOM 1015 O O . LEU A 1 135 ? -9.226 -0.968 -23.373 1.00 17.28 1029 LEU A O 1
ATOM 1020 N N . ARG A 1 136 ? -9.633 -3.157 -23.016 1.00 15.95 1030 ARG A N 1
ATOM 1021 C CA . ARG A 1 136 ? -11.050 -3.113 -23.341 1.00 16.81 1030 ARG A CA 1
ATOM 1022 C C . ARG A 1 136 ? -11.871 -3.558 -22.138 1.00 18.35 1030 ARG A C 1
ATOM 1023 O O . ARG A 1 136 ? -11.539 -4.554 -21.474 1.00 19.99 1030 ARG A O 1
ATOM 1031 N N . GLN A 1 137 ? -12.954 -2.826 -21.865 1.00 17.94 1031 GLN A N 1
ATOM 1032 C CA . GLN A 1 137 ? -13.918 -3.264 -20.861 1.00 19.16 1031 GLN A CA 1
ATOM 1033 C C . GLN A 1 137 ? -14.322 -4.710 -21.125 1.00 20.06 1031 GLN A C 1
ATOM 1034 O O . GLN A 1 137 ? -14.529 -5.113 -22.274 1.00 20.36 1031 GLN A O 1
ATOM 1040 N N . GLN A 1 138 ? -14.426 -5.501 -20.055 1.00 20.62 1032 GLN A N 1
ATOM 1041 C CA . GLN A 1 138 ? -14.583 -6.940 -20.236 1.00 22.16 1032 GLN A CA 1
ATOM 1042 C C . GLN A 1 138 ? -15.701 -7.535 -19.388 1.00 24.32 1032 GLN A C 1
ATOM 1043 O O . GLN A 1 138 ? -15.599 -8.679 -18.949 1.00 24.58 1032 GLN A O 1
ATOM 1049 N N . THR A 1 139 ? -16.776 -6.791 -19.165 1.00 26.17 1033 THR A N 1
ATOM 1050 C CA . THR A 1 139 ? -17.968 -7.319 -18.518 1.00 28.81 1033 THR A CA 1
ATOM 1051 C C . THR A 1 139 ? -19.174 -7.115 -19.428 1.00 29.92 1033 THR A C 1
ATOM 1052 O O . THR A 1 139 ? -19.111 -6.406 -20.438 1.00 30.61 1033 THR A O 1
ATOM 1056 N N . GLU A 1 140 ? -20.286 -7.743 -19.051 1.00 31.12 1034 GLU A N 1
ATOM 1057 C CA . GLU A 1 140 ? -21.497 -7.682 -19.859 1.00 35.24 1034 GLU A CA 1
ATOM 1058 C C . GLU A 1 140 ? -22.039 -6.258 -19.868 1.00 39.69 1034 GLU A C 1
ATOM 1059 O O . GLU A 1 140 ? -22.283 -5.666 -18.812 1.00 41.04 1034 GLU A O 1
ATOM 1061 N N . LYS A 1 141 ? -22.213 -5.701 -21.059 1.00 43.81 1035 LYS A N 1
ATOM 1062 C CA . LYS A 1 141 ? -22.707 -4.343 -21.224 1.00 47.62 1035 LYS A CA 1
ATOM 1063 C C . LYS A 1 141 ? -24.118 -4.390 -21.788 1.00 53.88 1035 LYS A C 1
ATOM 1064 O O . LYS A 1 141 ? -24.383 -5.108 -22.759 1.00 56.11 1035 LYS A O 1
ATOM 1070 N N . THR A 1 142 ? -25.021 -3.636 -21.172 1.00 56.44 1036 THR A N 1
ATOM 1071 C CA . THR A 1 142 ? -26.409 -3.553 -21.608 1.00 58.88 1036 THR A CA 1
ATOM 1072 C C . THR A 1 142 ? -26.605 -2.186 -22.249 1.00 61.00 1036 THR A C 1
ATOM 1073 O O . THR A 1 142 ? -26.552 -1.160 -21.562 1.00 63.53 1036 THR A O 1
ATOM 1075 N N . GLY A 1 143 ? -26.819 -2.172 -23.562 1.00 58.88 1037 GLY A N 1
ATOM 1076 C CA . GLY A 1 143 ? -27.031 -0.918 -24.258 1.00 56.81 1037 GLY A CA 1
ATOM 1077 C C . GLY A 1 143 ? -25.813 -0.027 -24.326 1.00 53.24 1037 GLY A C 1
ATOM 1078 O O . GLY A 1 143 ? -25.949 1.198 -24.405 1.00 53.11 1037 GLY A O 1
ATOM 1079 N N . PHE A 1 144 ? -24.619 -0.611 -24.285 1.00 49.24 1038 PHE A N 1
ATOM 1080 C CA . PHE A 1 144 ? -23.388 0.143 -24.458 1.00 44.17 1038 PHE A CA 1
ATOM 1081 C C . PHE A 1 144 ? -22.323 -0.798 -24.992 1.00 39.01 1038 PHE A C 1
ATOM 1082 O O . PHE A 1 144 ? -22.367 -2.009 -24.757 1.00 38.38 1038 PHE A O 1
ATOM 1084 N N . ALA A 1 145 ? -21.376 -0.227 -25.726 1.00 32.44 1039 ALA A N 1
ATOM 1085 C CA . ALA A 1 145 ? -20.234 -0.979 -26.208 1.00 29.26 1039 ALA A CA 1
ATOM 1086 C C . ALA A 1 145 ? -19.339 -1.389 -25.046 1.00 26.60 1039 ALA A C 1
ATOM 1087 O O . ALA A 1 145 ? -19.401 -0.832 -23.946 1.00 26.36 1039 ALA A O 1
ATOM 1089 N N . ASN A 1 146 ? -18.498 -2.386 -25.304 1.00 23.78 1040 ASN A N 1
ATOM 1090 C CA . ASN A 1 146 ? -17.351 -2.681 -24.445 1.00 23.12 1040 ASN A CA 1
ATOM 1091 C C . ASN A 1 146 ? -16.221 -1.779 -24.925 1.00 21.71 1040 ASN A C 1
ATOM 1092 O O . ASN A 1 146 ? -15.519 -2.104 -25.884 1.00 21.95 1040 ASN A O 1
ATOM 1097 N N . TYR A 1 147 ? -16.021 -0.650 -24.244 1.00 20.48 1041 TYR A N 1
ATOM 1098 C CA . TYR A 1 147 ? -15.188 0.420 -24.783 1.00 19.78 1041 TYR A CA 1
ATOM 1099 C C . TYR A 1 147 ? -13.699 0.108 -24.697 1.00 19.15 1041 TYR A C 1
ATOM 1100 O O . TYR A 1 147 ? -13.224 -0.502 -23.736 1.00 18.66 1041 TYR A O 1
ATOM 1109 N N . CYS A 1 148 ? -12.967 0.557 -25.715 1.00 18.40 1042 CYS A N 1
ATOM 1110 C CA . CYS A 1 148 ? -11.513 0.576 -25.760 1.00 17.42 1042 CYS A CA 1
ATOM 1111 C C . CYS A 1 148 ? -11.114 1.887 -26.428 1.00 14.89 1042 CYS A C 1
ATOM 1112 O O . CYS A 1 148 ? -11.739 2.287 -27.414 1.00 16.43 1042 CYS A O 1
ATOM 1115 N N . LEU A 1 149 ? -10.103 2.579 -25.886 1.00 14.06 1043 LEU A N 1
ATOM 1116 C CA . LEU A 1 149 ? -9.760 3.888 -26.457 1.00 14.63 1043 LEU A CA 1
ATOM 1117 C C . LEU A 1 149 ? -9.391 3.789 -27.935 1.00 13.78 1043 LEU A C 1
ATOM 1118 O O . LEU A 1 149 ? -9.619 4.736 -28.696 1.00 14.59 1043 LEU A O 1
ATOM 1123 N N . ALA A 1 150 ? -8.846 2.644 -28.365 1.00 14.02 1044 ALA A N 1
ATOM 1124 C CA . ALA A 1 150 ? -8.499 2.470 -29.774 1.00 14.27 1044 ALA A CA 1
ATOM 1125 C C . ALA A 1 150 ? -9.713 2.626 -30.686 1.00 14.90 1044 ALA A C 1
ATOM 1126 O O . ALA A 1 150 ? -9.561 2.994 -31.857 1.00 15.33 1044 ALA A O 1
ATOM 1128 N N . ASP A 1 151 ? -10.916 2.345 -30.172 1.00 15.56 1045 ASP A N 1
ATOM 1129 C CA . ASP A 1 151 ? -12.127 2.427 -30.980 1.00 17.00 1045 ASP A CA 1
ATOM 1130 C C . ASP A 1 151 ? -12.404 3.832 -31.492 1.00 16.07 1045 ASP A C 1
ATOM 1131 O O . ASP A 1 151 ? -13.223 3.986 -32.409 1.00 17.74 1045 ASP A O 1
ATOM 1136 N N . PHE A 1 152 ? -11.782 4.861 -30.908 1.00 15.50 1046 PHE A N 1
ATOM 1137 C CA . PHE A 1 152 ? -12.038 6.229 -31.330 1.00 13.86 1046 PHE A CA 1
ATOM 1138 C C . PHE A 1 152 ? -11.116 6.681 -32.454 1.00 13.87 1046 PHE A C 1
ATOM 1139 O O . PHE A 1 152 ? -11.188 7.846 -32.858 1.00 15.55 1046 PHE A O 1
ATOM 1147 N N . VAL A 1 153 ? -10.271 5.784 -32.976 1.00 13.93 1047 VAL A N 1
ATOM 1148 C CA . VAL A 1 153 ? -9.404 6.059 -34.120 1.00 13.01 1047 VAL A CA 1
ATOM 1149 C C . VAL A 1 153 ? -9.841 5.161 -35.269 1.00 13.29 1047 VAL A C 1
ATOM 1150 O O . VAL A 1 153 ? -10.168 3.985 -35.055 1.00 15.80 1047 VAL A O 1
ATOM 1154 N N . ALA A 1 154 ? -9.827 5.693 -36.489 1.00 14.18 1048 ALA A N 1
ATOM 1155 C CA . ALA A 1 154 ? -10.328 4.921 -37.631 1.00 13.71 1048 ALA A CA 1
ATOM 1156 C C . ALA A 1 154 ? -9.551 3.619 -37.788 1.00 14.28 1048 ALA A C 1
ATOM 1157 O O . ALA A 1 154 ? -8.307 3.631 -37.729 1.00 13.55 1048 ALA A O 1
ATOM 1159 N N . PRO A 1 155 ? -10.233 2.488 -37.989 1.00 14.74 1049 PRO A N 1
ATOM 1160 C CA . PRO A 1 155 ? -9.526 1.231 -38.262 1.00 14.78 1049 PRO A CA 1
ATOM 1161 C C . PRO A 1 155 ? -8.703 1.345 -39.530 1.00 14.56 1049 PRO A C 1
ATOM 1162 O O . PRO A 1 155 ? -9.119 1.978 -40.506 1.00 15.30 1049 PRO A O 1
ATOM 1166 N N . LYS A 1 156 ? -7.522 0.729 -39.506 1.00 15.56 1050 LYS A N 1
ATOM 1167 C CA . LYS A 1 156 ? -6.679 0.713 -40.696 1.00 15.40 1050 LYS A CA 1
ATOM 1168 C C . LYS A 1 156 ? -7.441 0.149 -41.896 1.00 15.57 1050 LYS A C 1
ATOM 1169 O O . LYS A 1 156 ? -7.287 0.637 -43.028 1.00 15.88 1050 LYS A O 1
ATOM 1175 N N . LEU A 1 157 ? -8.299 -0.861 -41.658 1.00 16.35 1051 LEU A N 1
ATOM 1176 C CA . LEU A 1 157 ? -9.083 -1.469 -42.735 1.00 15.38 1051 LEU A CA 1
ATOM 1177 C C . LEU A 1 157 ? -10.017 -0.469 -43.422 1.00 17.15 1051 LEU A C 1
ATOM 1178 O O . LEU A 1 157 ? -10.341 -0.636 -44.611 1.00 19.95 1051 LEU A O 1
ATOM 1183 N N . SER A 1 158 ? -10.461 0.570 -42.705 1.00 17.78 1052 SER A N 1
ATOM 1184 C CA . SER A 1 158 ? -11.361 1.562 -43.286 1.00 17.72 1052 SER A CA 1
ATOM 1185 C C . SER A 1 158 ? -10.667 2.442 -44.308 1.00 19.72 1052 SER A C 1
ATOM 1186 O O . SER A 1 158 ? -11.350 3.096 -45.109 1.00 21.16 1052 SER A O 1
ATOM 1189 N N . GLY A 1 159 ? -9.338 2.492 -44.285 1.00 18.56 1053 GLY A N 1
ATOM 1190 C CA . GLY A 1 159 ? -8.597 3.336 -45.198 1.00 19.33 1053 GLY A CA 1
ATOM 1191 C C . GLY A 1 159 ? -8.665 4.817 -44.906 1.00 19.55 1053 GLY A C 1
ATOM 1192 O O . GLY A 1 159 ? -8.137 5.606 -45.696 1.00 21.68 1053 GLY A O 1
ATOM 1193 N N . LYS A 1 160 ? -9.272 5.225 -43.789 1.00 19.27 1054 LYS A N 1
ATOM 1194 C CA . LYS A 1 160 ? -9.431 6.646 -43.491 1.00 17.61 1054 LYS A CA 1
ATOM 1195 C C . LYS A 1 160 ? -8.179 7.199 -42.817 1.00 16.55 1054 LYS A C 1
ATOM 1196 O O . LYS A 1 160 ? -7.652 6.593 -41.878 1.00 19.34 1054 LYS A O 1
ATOM 1202 N N . ALA A 1 161 ? -7.725 8.364 -43.275 1.00 16.09 1055 ALA A N 1
ATOM 1203 C CA . ALA A 1 161 ? -6.557 9.010 -42.683 1.00 14.58 1055 ALA A CA 1
ATOM 1204 C C . ALA A 1 161 ? -6.925 9.593 -41.324 1.00 16.28 1055 ALA A C 1
ATOM 1205 O O . ALA A 1 161 ? -7.757 10.501 -41.235 1.00 18.33 1055 ALA A O 1
ATOM 1207 N N . ASP A 1 162 ? -6.330 9.055 -40.263 1.00 13.26 1056 ASP A N 1
ATOM 1208 C CA . ASP A 1 162 ? -6.600 9.513 -38.904 1.00 13.17 1056 ASP A CA 1
ATOM 1209 C C . ASP A 1 162 ? -5.293 9.858 -38.200 1.00 11.43 1056 ASP A C 1
ATOM 1210 O O . ASP A 1 162 ? -4.199 9.669 -38.734 1.00 11.84 1056 ASP A O 1
ATOM 1215 N N . TYR A 1 163 ? -5.429 10.408 -36.988 1.00 11.40 1057 TYR A N 1
ATOM 1216 C CA . TYR A 1 163 ? -4.330 11.053 -36.271 1.00 11.97 1057 TYR A CA 1
ATOM 1217 C C . TYR A 1 163 ? -4.496 10.813 -34.781 1.00 12.69 1057 TYR A C 1
ATOM 1218 O O . TYR A 1 163 ? -5.589 10.496 -34.301 1.00 13.72 1057 TYR A O 1
ATOM 1227 N N . ILE A 1 164 ? -3.377 10.939 -34.060 1.00 12.49 1058 ILE A N 1
ATOM 1228 C CA . ILE A 1 164 ? -3.344 10.869 -32.605 1.00 12.29 1058 ILE A CA 1
ATOM 1229 C C . ILE A 1 164 ? -2.382 11.940 -32.113 1.00 11.35 1058 ILE A C 1
ATOM 1230 O O . ILE A 1 164 ? -1.425 12.311 -32.797 1.00 12.77 1058 ILE A O 1
ATOM 1235 N N . GLY A 1 165 ? -2.638 12.455 -30.907 1.00 11.36 1059 GLY A N 1
ATOM 1236 C CA . GLY A 1 165 ? -1.735 13.388 -30.274 1.00 10.69 1059 GLY A CA 1
ATOM 1237 C C . GLY A 1 165 ? -1.236 12.854 -28.937 1.00 10.68 1059 GLY A C 1
ATOM 1238 O O . GLY A 1 165 ? -1.787 11.898 -28.364 1.00 12.06 1059 GLY A O 1
ATOM 1239 N N . ALA A 1 166 ? -0.170 13.478 -28.446 1.00 10.57 1060 ALA A N 1
ATOM 1240 C CA . ALA A 1 166 ? 0.293 13.201 -27.092 1.00 10.79 1060 ALA A CA 1
ATOM 1241 C C . ALA A 1 166 ? 0.892 14.478 -26.512 1.00 10.69 1060 ALA A C 1
ATOM 1242 O O . ALA A 1 166 ? 1.262 15.401 -27.247 1.00 12.16 1060 ALA A O 1
ATOM 1244 N N . PHE A 1 167 ? 0.996 14.514 -25.182 1.00 11.28 1061 PHE A N 1
ATOM 1245 C CA . PHE A 1 167 ? 1.575 15.666 -24.503 1.00 10.26 1061 PHE A CA 1
ATOM 1246 C C . PHE A 1 167 ? 2.209 15.250 -23.181 1.00 10.76 1061 PHE A C 1
ATOM 1247 O O . PHE A 1 167 ? 1.882 14.213 -22.589 1.00 11.72 1061 PHE A O 1
ATOM 1255 N N . ALA A 1 168 ? 3.106 16.110 -22.705 1.00 11.49 1062 ALA A N 1
ATOM 1256 C CA . ALA A 1 168 ? 3.618 16.030 -21.340 1.00 11.70 1062 ALA A CA 1
ATOM 1257 C C . ALA A 1 168 ? 3.876 17.456 -20.901 1.00 11.17 1062 ALA A C 1
ATOM 1258 O O . ALA A 1 168 ? 4.487 18.212 -21.654 1.00 12.14 1062 ALA A O 1
ATOM 1260 N N . VAL A 1 169 ? 3.394 17.825 -19.705 1.00 12.90 1063 VAL A N 1
ATOM 1261 C CA . VAL A 1 169 ? 3.566 19.178 -19.172 1.00 13.91 1063 VAL A CA 1
ATOM 1262 C C . VAL A 1 169 ? 3.916 19.087 -17.692 1.00 12.26 1063 VAL A C 1
ATOM 1263 O O . VAL A 1 169 ? 3.551 18.132 -16.998 1.00 13.50 1063 VAL A O 1
ATOM 1267 N N . THR A 1 170 ? 4.606 20.118 -17.201 1.00 13.45 1064 THR A N 1
ATOM 1268 C CA . THR A 1 170 ? 4.960 20.209 -15.786 1.00 13.46 1064 THR A CA 1
ATOM 1269 C C . THR A 1 170 ? 4.810 21.641 -15.291 1.00 14.02 1064 THR A C 1
ATOM 1270 O O . THR A 1 170 ? 4.982 22.599 -16.046 1.00 14.52 1064 THR A O 1
ATOM 1274 N N . GLY A 1 171 ? 4.469 21.782 -14.005 1.00 14.44 1065 GLY A N 1
ATOM 1275 C CA . GLY A 1 171 ? 4.502 23.095 -13.367 1.00 15.36 1065 GLY A CA 1
ATOM 1276 C C . GLY A 1 171 ? 5.886 23.706 -13.296 1.00 15.10 1065 GLY A C 1
ATOM 1277 O O . GLY A 1 171 ? 6.013 24.927 -13.115 1.00 17.22 1065 GLY A O 1
ATOM 1278 N N . GLY A 1 172 ? 6.929 22.890 -13.393 1.00 16.07 1066 GLY A N 1
ATOM 1279 C CA . GLY A 1 172 ? 8.290 23.383 -13.411 1.00 16.33 1066 GLY A CA 1
ATOM 1280 C C . GLY A 1 172 ? 9.266 22.467 -12.712 1.00 16.83 1066 GLY A C 1
ATOM 1281 O O . GLY A 1 172 ? 8.923 21.837 -11.705 1.00 16.68 1066 GLY A O 1
ATOM 1282 N N . LEU A 1 173 ? 10.496 22.385 -13.227 1.00 17.27 1067 LEU A N 1
ATOM 1283 C CA . LEU A 1 173 ? 11.482 21.478 -12.643 1.00 18.23 1067 LEU A CA 1
ATOM 1284 C C . LEU A 1 173 ? 11.945 21.931 -11.262 1.00 19.31 1067 LEU A C 1
ATOM 1285 O O . LEU A 1 173 ? 12.523 21.134 -10.512 1.00 22.00 1067 LEU A O 1
ATOM 1290 N N . GLU A 1 174 ? 11.697 23.190 -10.911 1.00 18.18 1068 GLU A N 1
ATOM 1291 C CA . GLU A 1 174 ? 12.167 23.773 -9.660 1.00 19.85 1068 GLU A CA 1
ATOM 1292 C C . GLU A 1 174 ? 11.288 23.413 -8.469 1.00 20.67 1068 GLU A C 1
ATOM 1293 O O . GLU A 1 174 ? 11.605 23.823 -7.345 1.00 22.17 1068 GLU A O 1
ATOM 1299 N N . GLU A 1 175 ? 10.202 22.666 -8.680 1.00 20.25 1069 GLU A N 1
ATOM 1300 C CA . GLU A 1 175 ? 9.261 22.360 -7.598 1.00 19.41 1069 GLU A CA 1
ATOM 1301 C C . GLU A 1 175 ? 9.950 21.784 -6.362 1.00 19.97 1069 GLU A C 1
ATOM 1302 O O . GLU A 1 175 ? 9.732 22.268 -5.239 1.00 20.42 1069 GLU A O 1
ATOM 1308 N N . ASP A 1 176 ? 10.795 20.763 -6.544 1.00 20.56 1070 ASP A N 1
ATOM 1309 C CA . ASP A 1 176 ? 11.439 20.112 -5.399 1.00 21.90 1070 ASP A CA 1
ATOM 1310 C C . ASP A 1 176 ? 12.354 21.074 -4.647 1.00 22.08 1070 ASP A C 1
ATOM 1311 O O . ASP A 1 176 ? 12.409 21.041 -3.412 1.00 23.48 1070 ASP A O 1
ATOM 1316 N N . ALA A 1 177 ? 13.113 21.905 -5.369 1.00 22.48 1071 ALA A N 1
ATOM 1317 C CA . ALA A 1 177 ? 14.043 22.809 -4.698 1.00 23.97 1071 ALA A CA 1
ATOM 1318 C C . ALA A 1 177 ? 13.291 23.838 -3.866 1.00 23.50 1071 ALA A C 1
ATOM 1319 O O . ALA A 1 177 ? 13.726 24.195 -2.761 1.00 24.41 1071 ALA A O 1
ATOM 1321 N N . LEU A 1 178 ? 12.146 24.307 -4.363 1.00 21.90 1072 LEU A N 1
ATOM 1322 C CA . LEU A 1 178 ? 11.369 25.285 -3.603 1.00 22.31 1072 LEU A CA 1
ATOM 1323 C C . LEU A 1 178 ? 10.702 24.637 -2.394 1.00 23.11 1072 LEU A C 1
ATOM 1324 O O . LEU A 1 178 ? 10.695 25.204 -1.290 1.00 24.24 1072 LEU A O 1
ATOM 1329 N N . ALA A 1 179 ? 10.129 23.453 -2.581 1.00 22.56 1073 ALA A N 1
ATOM 1330 C CA . ALA A 1 179 ? 9.512 22.738 -1.473 1.00 22.75 1073 ALA A CA 1
ATOM 1331 C C . ALA A 1 179 ? 10.555 22.324 -0.444 1.00 24.30 1073 ALA A C 1
ATOM 1332 O O . ALA A 1 179 ? 10.320 22.449 0.765 1.00 25.20 1073 ALA A O 1
ATOM 1334 N N . ASP A 1 180 ? 11.724 21.860 -0.898 1.00 24.57 1074 ASP A N 1
ATOM 1335 C CA . ASP A 1 180 ? 12.734 21.378 0.043 1.00 28.11 1074 ASP A CA 1
ATOM 1336 C C . ASP A 1 180 ? 13.300 22.514 0.877 1.00 29.24 1074 ASP A C 1
ATOM 1337 O O . ASP A 1 180 ? 13.715 22.290 2.025 1.00 32.79 1074 ASP A O 1
ATOM 1342 N N . ALA A 1 181 ? 13.333 23.727 0.322 1.00 28.72 1075 ALA A N 1
ATOM 1343 C CA . ALA A 1 181 ? 13.780 24.883 1.092 1.00 28.77 1075 ALA A CA 1
ATOM 1344 C C . ALA A 1 181 ? 12.803 25.197 2.217 1.00 27.97 1075 ALA A C 1
ATOM 1345 O O . ALA A 1 181 ? 13.218 25.421 3.364 1.00 29.04 1075 ALA A O 1
ATOM 1347 N N . PHE A 1 182 ? 11.499 25.211 1.920 1.00 27.25 1076 PHE A N 1
ATOM 1348 C CA . PHE A 1 182 ? 10.506 25.396 2.977 1.00 28.22 1076 PHE A CA 1
ATOM 1349 C C . PHE A 1 182 ? 10.586 24.278 4.011 1.00 29.45 1076 PHE A C 1
ATOM 1350 O O . PHE A 1 182 ? 10.460 24.526 5.218 1.00 31.02 1076 PHE A O 1
ATOM 1358 N N . GLU A 1 183 ? 10.799 23.039 3.562 1.00 28.55 1077 GLU A N 1
ATOM 1359 C CA A GLU A 1 183 ? 10.933 21.925 4.497 0.54 29.88 1077 GLU A CA 1
ATOM 1360 C CA B GLU A 1 183 ? 10.925 21.935 4.507 0.46 29.73 1077 GLU A CA 1
ATOM 1361 C C . GLU A 1 183 ? 12.109 22.140 5.443 1.00 30.79 1077 GLU A C 1
ATOM 1362 O O . GLU A 1 183 ? 12.012 21.862 6.649 1.00 32.49 1077 GLU A O 1
ATOM 1373 N N . ALA A 1 184 ? 13.232 22.631 4.915 1.00 32.78 1078 ALA A N 1
ATOM 1374 C 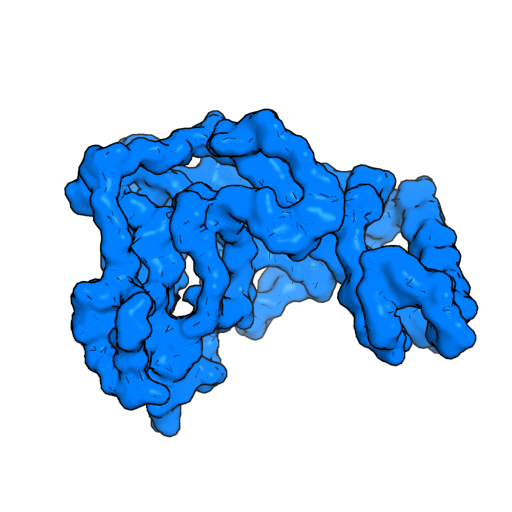CA . ALA A 1 184 ? 14.400 22.864 5.755 1.00 35.19 1078 ALA A CA 1
ATOM 1375 C C . ALA A 1 184 ? 14.121 23.920 6.818 1.00 37.87 1078 ALA A C 1
ATOM 1376 O O . ALA A 1 184 ? 14.684 23.860 7.922 1.00 40.60 1078 ALA A O 1
ATOM 1378 N N . GLN A 1 185 ? 13.242 24.875 6.516 1.00 39.00 1079 GLN A N 1
ATOM 1379 C CA . GLN A 1 185 ? 12.847 25.925 7.450 1.00 41.45 1079 GLN A CA 1
ATOM 1380 C C . GLN A 1 185 ? 11.763 25.477 8.422 1.00 38.98 1079 GLN A C 1
ATOM 1381 O O . GLN A 1 185 ? 11.355 26.275 9.274 1.00 39.51 1079 GLN A O 1
ATOM 1387 N N . HIS A 1 186 ? 11.295 24.232 8.319 1.00 36.74 1080 HIS A N 1
ATOM 1388 C CA . HIS A 1 186 ? 10.124 23.754 9.056 1.00 35.33 1080 HIS A CA 1
ATOM 1389 C C . HIS A 1 186 ? 8.886 24.602 8.779 1.00 34.31 1080 HIS A C 1
ATOM 1390 O O . HIS A 1 186 ? 8.043 24.795 9.657 1.00 36.08 1080 HIS A O 1
ATOM 1397 N N . ASP A 1 187 ? 8.765 25.099 7.542 1.00 32.29 1081 ASP A N 1
ATOM 1398 C CA . ASP A 1 187 ? 7.628 25.922 7.123 1.00 31.64 1081 ASP A CA 1
ATOM 1399 C C . ASP A 1 187 ? 6.676 25.023 6.341 1.00 31.13 1081 ASP A C 1
ATOM 1400 O O . ASP A 1 187 ? 6.642 25.023 5.111 1.00 30.20 1081 ASP A O 1
ATOM 1405 N N . ASP A 1 188 ? 5.875 24.254 7.079 1.00 33.44 1082 ASP A N 1
ATOM 1406 C CA . ASP A 1 188 ? 5.002 23.284 6.429 1.00 35.68 1082 ASP A CA 1
ATOM 1407 C C . ASP A 1 188 ? 3.908 23.960 5.612 1.00 31.39 1082 ASP A C 1
ATOM 1408 O O . ASP A 1 188 ? 3.519 23.440 4.559 1.00 31.94 1082 ASP A O 1
ATOM 1413 N N . TYR A 1 189 ? 3.426 25.125 6.057 1.00 29.61 1083 TYR A N 1
ATOM 1414 C CA . TYR A 1 189 ? 2.389 25.841 5.324 1.00 27.37 1083 TYR A CA 1
ATOM 1415 C C . TYR A 1 189 ? 2.858 26.171 3.916 1.00 26.83 1083 TYR A C 1
ATOM 1416 O O . TYR A 1 189 ? 2.164 25.884 2.927 1.00 27.05 1083 TYR A O 1
ATOM 1425 N N . ASN A 1 190 ? 4.050 26.753 3.802 1.00 26.78 1084 ASN A N 1
ATOM 1426 C CA . ASN A 1 190 ? 4.520 27.166 2.482 1.00 26.91 1084 ASN A CA 1
ATOM 1427 C C . ASN A 1 190 ? 5.018 26.001 1.647 1.00 25.41 1084 ASN A C 1
ATOM 1428 O O . ASN A 1 190 ? 4.981 26.080 0.412 1.00 23.94 1084 ASN A O 1
ATOM 1433 N N . LYS A 1 191 ? 5.496 24.927 2.281 1.00 25.91 1085 LYS A N 1
ATOM 1434 C CA . LYS A 1 191 ? 5.805 23.717 1.523 1.00 24.57 1085 LYS A CA 1
ATOM 1435 C C . LYS A 1 191 ? 4.548 23.174 0.856 1.00 23.49 1085 LYS A C 1
ATOM 1436 O O . LYS A 1 191 ? 4.555 22.855 -0.344 1.00 23.88 1085 LYS A O 1
ATOM 1442 N N . ILE A 1 192 ? 3.450 23.081 1.615 1.00 22.99 1086 ILE A N 1
ATOM 1443 C CA . ILE A 1 192 ? 2.175 22.639 1.051 1.00 23.82 1086 ILE A CA 1
ATOM 1444 C C . ILE A 1 192 ? 1.707 23.610 -0.029 1.00 21.88 1086 ILE A C 1
ATOM 1445 O O . ILE A 1 192 ? 1.242 23.196 -1.103 1.00 23.35 1086 ILE A O 1
ATOM 1450 N N . MET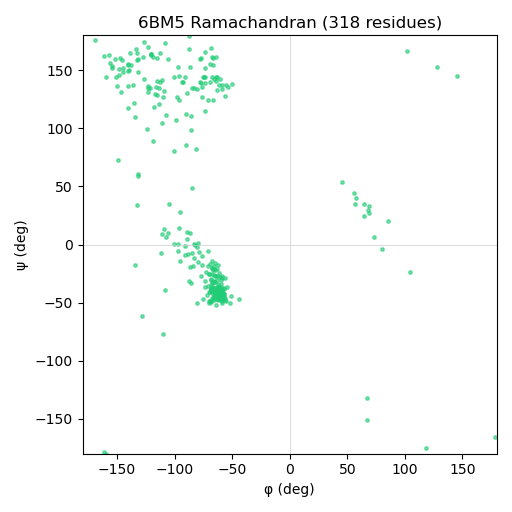 A 1 193 ? 1.855 24.912 0.218 1.00 22.16 1087 MET A N 1
ATOM 1451 C CA . MET A 1 193 ? 1.380 25.911 -0.734 1.00 21.46 1087 MET A CA 1
ATOM 1452 C C . MET A 1 193 ? 2.107 25.806 -2.071 1.00 21.24 1087 MET A C 1
ATOM 1453 O O . MET A 1 193 ? 1.471 25.830 -3.132 1.00 20.08 1087 MET A O 1
ATOM 1458 N N . VAL A 1 194 ? 3.442 25.715 -2.050 1.00 20.38 1088 VAL A N 1
ATOM 1459 C CA . VAL A 1 194 ? 4.167 25.715 -3.321 1.00 20.89 1088 VAL A CA 1
ATOM 1460 C C . VAL A 1 194 ? 3.889 24.436 -4.106 1.00 19.44 1088 VAL A C 1
ATOM 1461 O O . VAL A 1 194 ? 3.727 24.480 -5.333 1.00 19.31 1088 VAL A O 1
ATOM 1465 N N . LYS A 1 195 ? 3.783 23.292 -3.422 1.00 20.43 1089 LYS A N 1
ATOM 1466 C CA . LYS A 1 195 ? 3.435 22.054 -4.125 1.00 19.86 1089 LYS A CA 1
ATOM 1467 C C . LYS A 1 195 ? 2.021 22.124 -4.702 1.00 19.24 1089 LYS A C 1
ATOM 1468 O O . LYS A 1 195 ? 1.768 21.643 -5.819 1.00 19.95 1089 LYS A O 1
ATOM 1474 N N . ALA A 1 196 ? 1.093 22.747 -3.972 1.00 18.33 1090 ALA A N 1
ATOM 1475 C CA . ALA A 1 196 ? -0.278 22.880 -4.450 1.00 17.53 1090 ALA A CA 1
ATOM 1476 C C . ALA A 1 196 ? -0.342 23.810 -5.646 1.00 17.46 1090 ALA A C 1
ATOM 1477 O O . ALA A 1 196 ? -1.116 23.578 -6.579 1.00 18.04 1090 ALA A O 1
ATOM 1479 N N . LEU A 1 197 ? 0.459 24.875 -5.628 1.00 17.66 1091 LEU A N 1
ATOM 1480 C CA . LEU A 1 197 ? 0.510 25.767 -6.780 1.00 15.89 1091 LEU A CA 1
ATOM 1481 C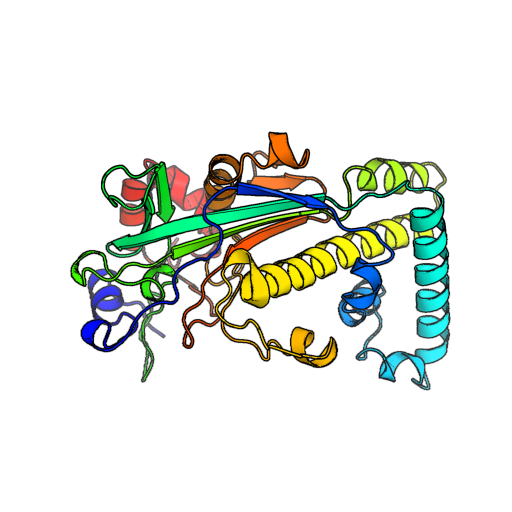 C . LEU A 1 197 ? 1.173 25.106 -7.983 1.00 15.93 1091 LEU A C 1
ATOM 1482 O O . LEU A 1 197 ? 0.726 25.295 -9.122 1.00 17.52 1091 LEU A O 1
ATOM 1487 N N . ALA A 1 198 ? 2.255 24.346 -7.768 1.00 16.22 1092 ALA A N 1
ATOM 1488 C CA . ALA A 1 198 ? 2.850 23.638 -8.899 1.00 15.70 1092 ALA A CA 1
ATOM 1489 C C . ALA A 1 198 ? 1.839 22.688 -9.516 1.00 15.36 1092 ALA A C 1
ATOM 1490 O O . ALA A 1 198 ? 1.760 22.565 -10.745 1.00 15.21 1092 ALA A O 1
ATOM 1492 N N . ASP A 1 199 ? 1.044 22.022 -8.671 1.00 17.12 1093 ASP A N 1
ATOM 1493 C CA . ASP A 1 199 ? -0.013 21.138 -9.152 1.00 17.16 1093 ASP A CA 1
ATOM 1494 C C . ASP A 1 199 ? -1.045 21.902 -9.976 1.00 16.33 1093 ASP A C 1
ATOM 1495 O O . ASP A 1 199 ? -1.391 21.482 -11.086 1.00 16.77 1093 ASP A O 1
ATOM 1500 N N . ARG A 1 200 ? -1.512 23.063 -9.475 1.00 16.14 1094 ARG A N 1
ATOM 1501 C CA . ARG A 1 200 ? -2.449 23.873 -10.257 1.00 14.55 1094 ARG A CA 1
ATOM 1502 C C . ARG A 1 200 ? -1.838 24.298 -11.584 1.00 13.43 1094 ARG A C 1
ATOM 1503 O O . ARG A 1 200 ? -2.530 24.334 -12.606 1.00 14.70 1094 ARG A O 1
ATOM 1511 N N . LEU A 1 201 ? -0.548 24.646 -11.586 1.00 13.46 1095 LEU A N 1
ATOM 1512 C CA . LEU A 1 201 ? 0.083 25.082 -12.837 1.00 14.02 1095 LEU A CA 1
ATOM 1513 C C . LEU A 1 201 ? 0.214 23.936 -13.839 1.00 13.31 1095 LEU A C 1
ATOM 1514 O O . LEU A 1 201 ? 0.015 24.132 -15.045 1.00 14.03 1095 LEU A O 1
ATOM 1519 N N . ALA A 1 202 ? 0.565 22.740 -13.371 1.00 13.22 1096 ALA A N 1
ATOM 1520 C CA . ALA A 1 202 ? 0.645 21.606 -14.283 1.00 14.09 1096 ALA A CA 1
ATOM 1521 C C . ALA A 1 202 ? -0.721 21.310 -14.889 1.00 13.93 1096 ALA A C 1
ATOM 1522 O O . ALA A 1 202 ? -0.841 21.094 -16.110 1.00 14.48 1096 ALA A O 1
ATOM 1524 N N . GLU A 1 203 ? -1.765 21.306 -14.058 1.00 13.39 1097 GLU A N 1
ATOM 1525 C CA . GLU A 1 203 ? -3.102 21.009 -14.559 1.00 13.21 1097 GLU A CA 1
ATOM 1526 C C . GLU A 1 203 ? -3.607 22.127 -15.465 1.00 13.26 1097 GLU A C 1
ATOM 1527 O O . GLU A 1 203 ? -4.263 21.859 -16.482 1.00 13.86 1097 GLU A O 1
ATOM 1533 N N . ALA A 1 204 ? -3.283 23.384 -15.128 1.00 12.54 1098 ALA A N 1
ATOM 1534 C CA . ALA A 1 204 ? -3.623 24.501 -16.007 1.00 12.94 1098 ALA A CA 1
ATOM 1535 C C . ALA A 1 204 ? -2.915 24.388 -17.352 1.00 12.96 1098 ALA A C 1
ATOM 1536 O O . ALA A 1 204 ? -3.511 24.676 -18.397 1.00 13.27 1098 ALA A O 1
ATOM 1538 N N . PHE A 1 205 ? -1.640 23.976 -17.344 1.00 11.86 1099 PHE A N 1
ATOM 1539 C CA . PHE A 1 205 ? -0.923 23.756 -18.597 1.00 12.52 1099 PHE A CA 1
ATOM 1540 C C . PHE A 1 205 ? -1.575 22.644 -19.412 1.00 11.37 1099 PHE A C 1
ATOM 1541 O O . PHE A 1 205 ? -1.701 22.757 -20.635 1.00 12.53 1099 PHE A O 1
ATOM 1549 N N . ALA A 1 206 ? -1.998 21.556 -18.758 1.00 11.81 1100 ALA A N 1
ATOM 1550 C CA . ALA A 1 206 ? -2.689 20.514 -19.519 1.00 12.15 1100 ALA A CA 1
ATOM 1551 C C . ALA A 1 206 ? -3.970 21.050 -20.159 1.00 12.79 1100 ALA A C 1
ATOM 1552 O O . ALA A 1 206 ? -4.312 20.684 -21.295 1.00 13.52 1100 ALA A O 1
ATOM 1554 N N . GLU A 1 207 ? -4.700 21.907 -19.440 1.00 12.61 1101 GLU A N 1
ATOM 1555 C CA . GLU A 1 207 ? -5.930 22.482 -19.984 1.00 12.37 1101 GLU A CA 1
ATOM 1556 C C . GLU A 1 207 ? -5.619 23.438 -21.136 1.00 11.70 1101 GLU A C 1
ATOM 1557 O O . GLU A 1 207 ? -6.215 23.343 -22.219 1.00 12.60 1101 GLU A O 1
ATOM 1563 N N . TYR A 1 208 ? -4.666 24.346 -20.922 1.00 12.67 1102 TYR A N 1
ATOM 1564 C CA . TYR A 1 208 ? -4.299 25.318 -21.948 1.00 12.60 1102 TYR A CA 1
ATOM 1565 C C . TYR A 1 208 ? -3.760 24.630 -23.200 1.00 12.59 1102 TYR A C 1
ATOM 1566 O O . TYR A 1 208 ? -4.123 24.993 -24.330 1.00 12.83 1102 TYR A O 1
ATOM 1575 N N . LEU A 1 209 ? -2.864 23.655 -23.023 1.00 11.88 1103 LEU A N 1
ATOM 1576 C CA . LEU A 1 209 ? -2.280 22.994 -24.181 1.00 12.20 1103 LEU A CA 1
ATOM 1577 C C . LEU A 1 209 ? -3.324 22.195 -24.952 1.00 12.18 1103 LEU A C 1
ATOM 1578 O O . LEU A 1 209 ? -3.271 22.135 -26.184 1.00 12.37 1103 LEU A O 1
ATOM 1583 N N . HIS A 1 210 ? -4.273 21.564 -24.248 1.00 12.75 1104 HIS A N 1
ATOM 1584 C CA . HIS A 1 210 ? -5.360 20.872 -24.937 1.00 12.00 1104 HIS A CA 1
ATOM 1585 C C . HIS A 1 210 ? -6.165 21.843 -25.800 1.00 11.13 1104 HIS A C 1
ATOM 1586 O O . HIS A 1 210 ? -6.493 21.535 -26.954 1.00 12.99 1104 HIS A O 1
ATOM 1593 N N . GLU A 1 211 ? -6.454 23.040 -25.274 1.00 10.88 1105 GLU A N 1
ATOM 1594 C CA . GLU A 1 211 ? -7.148 24.054 -26.068 1.00 11.84 1105 GLU A CA 1
ATOM 1595 C C . GLU A 1 211 ? -6.324 24.437 -27.294 1.00 12.09 1105 GLU A C 1
ATOM 1596 O O . GLU A 1 211 ? -6.860 24.551 -28.405 1.00 13.22 1105 GLU A O 1
ATOM 1602 N N . ARG A 1 212 ? -5.015 24.647 -27.105 1.00 12.00 1106 ARG A N 1
ATOM 1603 C CA . ARG A 1 212 ? -4.124 24.934 -28.232 1.00 12.21 1106 ARG A CA 1
ATOM 1604 C C . ARG A 1 212 ? -4.178 23.830 -29.279 1.00 12.23 1106 ARG A C 1
ATOM 1605 O O . ARG A 1 212 ? -4.098 24.103 -30.478 1.00 13.00 1106 ARG A O 1
ATOM 1613 N N . VAL A 1 213 ? -4.268 22.570 -28.840 1.00 12.47 1107 VAL A N 1
ATOM 1614 C CA . VAL A 1 213 ? -4.337 21.459 -29.780 1.00 11.03 1107 VAL A CA 1
ATOM 1615 C C . VAL A 1 213 ? -5.660 21.476 -30.536 1.00 11.74 1107 VAL A C 1
ATOM 1616 O O . VAL A 1 213 ? -5.677 21.394 -31.773 1.00 12.49 1107 VAL A O 1
ATOM 1620 N N . ARG A 1 214 ? -6.785 21.600 -29.819 1.00 10.98 1108 ARG A N 1
ATOM 1621 C CA . ARG A 1 214 ? -8.082 21.598 -30.499 1.00 11.90 1108 ARG A CA 1
ATOM 1622 C C . ARG A 1 214 ? -8.173 22.733 -31.503 1.00 12.75 1108 ARG A C 1
ATOM 1623 O O . ARG A 1 214 ? -8.669 22.548 -32.627 1.00 14.00 1108 ARG A O 1
ATOM 1631 N N . LYS A 1 215 ? -7.682 23.909 -31.124 1.00 13.01 1109 LYS A N 1
ATOM 1632 C CA . LYS A 1 215 ? -7.879 25.103 -31.935 1.00 13.12 1109 LYS A CA 1
ATOM 1633 C C . LYS A 1 215 ? -6.832 25.275 -33.026 1.00 14.67 1109 LYS A C 1
ATOM 1634 O O . LYS A 1 215 ? -7.164 25.800 -34.096 1.00 17.43 1109 LYS A O 1
ATOM 1640 N N . VAL A 1 216 ? -5.586 24.858 -32.783 1.00 13.63 1110 VAL A N 1
ATOM 1641 C CA . VAL A 1 216 ? -4.470 25.213 -33.657 1.00 12.89 1110 VAL A CA 1
ATOM 1642 C C . VAL A 1 216 ? -3.648 24.009 -34.115 1.00 12.78 1110 VAL A C 1
ATOM 1643 O O . VAL A 1 216 ? -3.546 23.756 -35.318 1.00 16.64 1110 VAL A O 1
ATOM 1647 N N . TYR A 1 217 ? -3.034 23.267 -33.179 1.00 12.44 1111 TYR A N 1
ATOM 1648 C CA . TYR A 1 217 ? -2.112 22.203 -33.589 1.00 12.62 1111 TYR A CA 1
ATOM 1649 C C . TYR A 1 217 ? -2.838 21.105 -34.368 1.00 12.83 1111 TYR A C 1
ATOM 1650 O O . TYR A 1 217 ? -2.392 20.690 -35.443 1.00 15.49 1111 TYR A O 1
ATOM 1659 N N . TRP A 1 218 ? -3.925 20.575 -33.803 1.00 13.36 1112 TRP A N 1
ATOM 1660 C CA . TRP A 1 218 ? -4.814 19.695 -34.554 1.00 12.76 1112 TRP A CA 1
ATOM 1661 C C . TRP A 1 218 ? -5.748 20.536 -35.407 1.00 12.21 1112 TRP A C 1
ATOM 1662 O O . TRP A 1 218 ? -5.854 20.324 -36.623 1.00 15.39 1112 TRP A O 1
ATOM 1673 N N . GLY A 1 219 ? -6.397 21.525 -34.794 1.00 13.31 1113 GLY A N 1
ATOM 1674 C CA . GLY A 1 219 ? -7.078 22.548 -35.558 1.00 14.01 1113 GLY A CA 1
ATOM 1675 C C . GLY A 1 219 ? -8.483 22.195 -35.973 1.00 16.69 1113 GLY A C 1
ATOM 1676 O O . GLY A 1 219 ? -9.005 22.816 -36.911 1.00 18.11 1113 GLY A O 1
ATOM 1677 N N . TYR A 1 220 ? -9.118 21.225 -35.299 1.00 16.00 1114 TYR A N 1
ATOM 1678 C CA . TYR A 1 220 ? -10.481 20.841 -35.646 1.00 15.88 1114 TYR A CA 1
ATOM 1679 C C . TYR A 1 220 ? -11.542 21.738 -35.025 1.00 18.53 1114 TYR A C 1
ATOM 1680 O O . TYR A 1 220 ? -12.708 21.661 -35.429 1.00 21.84 1114 TYR A O 1
ATOM 1689 N N . ALA A 1 221 ? -11.171 22.594 -34.075 1.00 16.83 1115 ALA A N 1
ATOM 1690 C CA . ALA A 1 221 ? -12.103 23.541 -33.461 1.00 18.24 1115 ALA A CA 1
ATOM 1691 C C . ALA A 1 221 ? -11.501 24.945 -33.435 1.00 20.11 1115 ALA A C 1
ATOM 1692 O O . ALA A 1 221 ? -11.332 25.546 -32.371 1.00 19.54 1115 ALA A O 1
ATOM 1694 N N . PRO A 1 222 ? -11.183 25.513 -34.604 1.00 22.34 1116 PRO A N 1
ATOM 1695 C CA . PRO A 1 222 ? -10.443 26.787 -34.618 1.00 22.96 1116 PRO A CA 1
ATOM 1696 C C . PRO A 1 222 ? -11.210 27.950 -34.043 1.00 25.14 1116 PRO A C 1
ATOM 1697 O O . PRO A 1 222 ? -10.585 28.942 -33.644 1.00 26.64 1116 PRO A O 1
ATOM 1701 N N . ASN A 1 223 ? -12.536 27.871 -33.992 1.00 24.83 1117 ASN A N 1
ATOM 1702 C CA . ASN A 1 223 ? -13.360 28.981 -33.533 1.00 26.30 1117 ASN A CA 1
ATOM 1703 C C . ASN A 1 223 ? -14.000 28.713 -32.182 1.00 26.44 1117 ASN A C 1
ATOM 1704 O O . ASN A 1 223 ? -14.926 29.428 -31.784 1.00 28.82 1117 ASN A O 1
ATOM 1709 N N . GLU A 1 224 ? -13.543 27.683 -31.485 1.00 24.44 1118 GLU A N 1
ATOM 1710 C CA . GLU A 1 224 ? -13.979 27.445 -30.119 1.00 23.89 1118 GLU A CA 1
ATOM 1711 C C . GLU A 1 224 ? -13.715 28.691 -29.278 1.00 26.09 1118 GLU A C 1
ATOM 1712 O O . GLU A 1 224 ? -12.674 29.340 -29.409 1.00 27.95 1118 GLU A O 1
ATOM 1718 N N . ASN A 1 225 ? -14.678 29.054 -28.431 1.00 27.96 1119 ASN A N 1
ATOM 1719 C CA A ASN A 1 225 ? -14.543 30.215 -27.545 0.57 29.81 1119 ASN A CA 1
ATOM 1720 C CA B ASN A 1 225 ? -14.522 30.204 -27.535 0.43 29.39 1119 ASN A CA 1
ATOM 1721 C C . ASN A 1 225 ? -15.202 29.867 -26.212 1.00 28.74 1119 ASN A C 1
ATOM 1722 O O . ASN A 1 225 ? -16.301 30.330 -25.906 1.00 33.36 1119 ASN A O 1
ATOM 1731 N N . LEU A 1 226 ? -14.525 29.056 -25.418 1.00 24.44 1120 LEU A N 1
ATOM 1732 C CA . LEU A 1 226 ? -15.065 28.619 -24.144 1.00 22.32 1120 LEU A CA 1
ATOM 1733 C C . LEU A 1 226 ? -14.457 29.4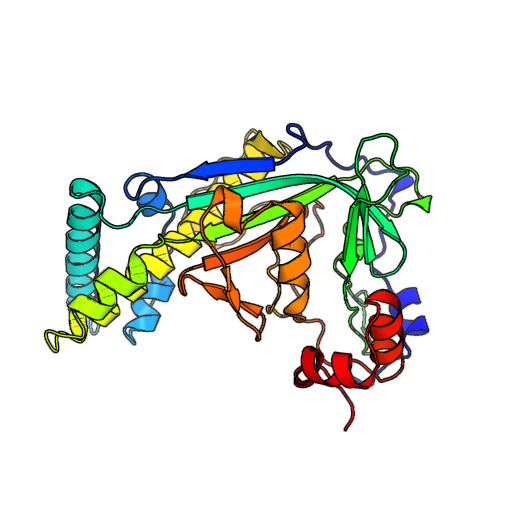26 -23.012 1.00 20.96 1120 LEU A C 1
ATOM 1734 O O . LEU A 1 226 ? -13.284 29.805 -23.050 1.00 21.67 1120 LEU A O 1
ATOM 1739 N N . SER A 1 227 ? -15.278 29.689 -22.001 1.00 20.65 1121 SER A N 1
ATOM 1740 C CA . SER A 1 227 ? -14.784 30.234 -20.752 1.00 20.10 1121 SER A CA 1
ATOM 1741 C C . SER A 1 227 ? -14.038 29.157 -19.967 1.00 19.19 1121 SER A C 1
ATOM 1742 O O . SER A 1 227 ? -14.149 27.950 -20.230 1.00 19.47 1121 SER A O 1
ATOM 1745 N N . ASN A 1 228 ? -13.286 29.606 -18.959 1.00 20.32 1122 ASN A N 1
ATOM 1746 C CA . ASN A 1 228 ? -12.602 28.652 -18.092 1.00 19.21 1122 ASN A CA 1
ATOM 1747 C C . ASN A 1 228 ? -13.599 27.729 -17.402 1.00 17.99 1122 ASN A C 1
ATOM 1748 O O . ASN A 1 228 ? -13.347 26.524 -17.265 1.00 18.46 1122 ASN A O 1
ATOM 1753 N N . GLU A 1 229 ? -14.752 28.264 -16.992 1.00 19.95 1123 GLU A N 1
ATOM 1754 C CA . GLU A 1 229 ? -15.761 27.409 -16.378 1.00 20.81 1123 GLU A CA 1
ATOM 1755 C C . GLU A 1 229 ? -16.250 26.350 -17.360 1.00 20.97 1123 GLU A C 1
ATOM 1756 O O . GLU A 1 229 ? -16.506 25.204 -16.972 1.00 21.92 1123 GLU A O 1
ATOM 1762 N N . GLU A 1 230 ? -16.363 26.711 -18.642 1.00 19.83 1124 GLU A N 1
ATOM 1763 C CA . GLU A 1 230 ? -16.780 25.737 -19.649 1.00 19.49 1124 GLU A CA 1
ATOM 1764 C C . GLU A 1 230 ? -15.688 24.706 -19.912 1.00 17.11 1124 GLU A C 1
ATOM 1765 O O . GLU A 1 230 ? -15.984 23.529 -20.151 1.00 17.94 1124 GLU A O 1
ATOM 1771 N N . LEU A 1 231 ? -14.418 25.123 -19.872 1.00 16.27 1125 LEU A N 1
ATOM 1772 C CA . LEU A 1 231 ? -13.326 24.156 -19.962 1.00 15.22 1125 LEU A CA 1
ATOM 1773 C C . LEU A 1 231 ? -13.359 23.174 -18.795 1.00 15.38 1125 LEU A C 1
ATOM 1774 O O . LEU A 1 231 ? -13.183 21.962 -18.983 1.00 16.61 1125 LEU A O 1
ATOM 1779 N N . ILE A 1 232 ? -13.576 23.683 -17.580 1.00 17.68 1126 ILE A N 1
ATOM 1780 C CA . ILE A 1 232 ? -13.659 22.814 -16.410 1.00 18.01 1126 ILE A CA 1
ATOM 1781 C C . ILE A 1 232 ? -14.795 21.810 -16.574 1.00 19.17 1126 ILE A C 1
ATOM 1782 O O . ILE A 1 232 ? -14.670 20.646 -16.182 1.00 19.19 1126 ILE A O 1
ATOM 1787 N N . ARG A 1 233 ? -15.903 22.228 -17.192 1.00 19.16 1127 ARG A N 1
ATOM 1788 C CA . ARG A 1 233 ? -17.017 21.315 -17.434 1.00 19.75 1127 ARG A CA 1
ATOM 1789 C C . ARG A 1 233 ? -16.810 20.403 -18.639 1.00 20.24 1127 ARG A C 1
ATOM 1790 O O . ARG A 1 233 ? -17.697 19.592 -18.933 1.00 22.31 1127 ARG A O 1
ATOM 1798 N N . GLU A 1 234 ? -15.668 20.500 -19.322 1.00 18.72 1128 GLU A N 1
ATOM 1799 C CA . GLU A 1 234 ? -15.339 19.626 -20.453 1.00 16.75 1128 GLU A CA 1
ATOM 1800 C C . GLU A 1 234 ? -16.292 19.822 -21.632 1.00 18.17 1128 GLU A C 1
ATOM 1801 O O . GLU A 1 234 ? -16.602 18.873 -22.355 1.00 19.88 1128 GLU A O 1
ATOM 1807 N N . ASN A 1 235 ? -16.744 21.060 -21.847 1.00 19.11 1129 ASN A N 1
ATOM 1808 C CA . ASN A 1 235 ? -17.706 21.363 -22.904 1.00 21.75 1129 ASN A CA 1
ATOM 1809 C C . ASN A 1 235 ? -16.994 21.580 -24.224 1.00 21.67 1129 ASN A C 1
ATOM 1810 O O . ASN A 1 235 ? -17.227 22.582 -24.906 1.00 27.16 1129 ASN A O 1
ATOM 1815 N N . TYR A 1 236 ? -16.107 20.669 -24.578 1.00 18.94 1130 TYR A N 1
ATOM 1816 C CA . TYR A 1 236 ? -15.421 20.711 -25.856 1.00 17.25 1130 TYR A CA 1
ATOM 1817 C C . TYR A 1 236 ? -15.454 19.320 -26.464 1.00 16.22 1130 TYR A C 1
ATOM 1818 O O . TYR A 1 236 ? -15.806 18.336 -25.802 1.00 18.10 1130 TYR A O 1
ATOM 1827 N N . GLN A 1 237 ? -15.076 19.248 -27.739 1.00 16.26 1131 GLN A N 1
ATOM 1828 C CA . GLN A 1 237 ? -15.020 17.993 -28.475 1.00 16.85 1131 GLN A CA 1
ATOM 1829 C C . GLN A 1 237 ? -13.648 17.365 -28.297 1.00 15.31 1131 GLN A C 1
ATOM 1830 O O . GLN A 1 237 ? -12.629 18.028 -28.527 1.00 17.58 1131 GLN A O 1
ATOM 1836 N N . GLY A 1 238 ? -13.625 16.080 -27.937 1.00 15.79 1132 GLY A N 1
ATOM 1837 C CA . GLY A 1 238 ? -12.392 15.337 -27.781 1.00 15.95 1132 GLY A CA 1
ATOM 1838 C C . GLY A 1 238 ? -11.989 15.180 -26.324 1.00 15.98 1132 GLY A C 1
ATOM 1839 O O . GLY A 1 238 ? -12.504 15.843 -25.416 1.00 17.36 1132 GLY A O 1
ATOM 1840 N N . ILE A 1 239 ? -11.034 14.272 -26.105 1.00 15.04 1133 ILE A N 1
ATOM 1841 C CA . ILE A 1 239 ? -10.560 13.936 -24.766 1.00 14.03 1133 ILE A CA 1
ATOM 1842 C C . ILE A 1 239 ? -9.037 13.920 -24.728 1.00 14.87 1133 ILE A C 1
ATOM 1843 O O . ILE A 1 239 ? -8.360 13.876 -25.762 1.00 14.54 1133 ILE A O 1
ATOM 1848 N N . ARG A 1 240 ? -8.501 13.947 -23.505 1.00 13.72 1134 ARG A N 1
ATOM 1849 C CA . ARG A 1 240 ? -7.056 13.900 -23.271 1.00 13.17 1134 ARG A CA 1
ATOM 1850 C C . ARG A 1 240 ? -6.709 12.852 -22.207 1.00 13.81 1134 ARG A C 1
ATOM 1851 O O . ARG A 1 240 ? -6.101 13.166 -21.177 1.00 14.68 1134 ARG A O 1
ATOM 1859 N N . PRO A 1 241 ? -7.069 11.587 -22.436 1.00 12.36 1135 PRO A N 1
ATOM 1860 C CA . PRO A 1 241 ? -6.889 10.568 -21.386 1.00 12.76 1135 PRO A CA 1
ATOM 1861 C C . PRO A 1 241 ? -5.423 10.374 -21.029 1.00 13.78 1135 PRO A C 1
ATOM 1862 O O . PRO A 1 241 ? -4.537 10.409 -21.888 1.00 14.03 1135 PRO A O 1
ATOM 1866 N N . ALA A 1 242 ? -5.181 10.120 -19.745 1.00 13.98 1136 ALA A N 1
ATOM 1867 C CA . ALA A 1 242 ? -3.839 10.057 -19.197 1.00 14.65 1136 ALA A CA 1
ATOM 1868 C C . ALA A 1 242 ? -3.543 8.659 -18.671 1.00 15.07 1136 ALA A C 1
ATOM 1869 O O . ALA A 1 242 ? -4.329 8.133 -17.862 1.00 16.40 1136 ALA A O 1
ATOM 1871 N N . PRO A 1 243 ? -2.416 8.052 -19.052 1.00 15.30 1137 PRO A N 1
ATOM 1872 C CA . PRO A 1 243 ? -2.061 6.740 -18.486 1.00 16.47 1137 PRO A CA 1
ATOM 1873 C C . PRO A 1 243 ? -2.060 6.769 -16.966 1.00 16.33 1137 PRO A C 1
ATOM 1874 O O . PRO A 1 243 ? -1.547 7.697 -16.338 1.00 19.14 1137 PRO A O 1
ATOM 1878 N N . GLY A 1 244 ? -2.657 5.739 -16.382 1.00 15.18 1138 GLY A N 1
ATOM 1879 C CA . GLY A 1 244 ? -2.892 5.640 -14.954 1.00 17.66 1138 GLY A CA 1
ATOM 1880 C C . GLY A 1 244 ? -4.327 5.901 -14.543 1.00 19.00 1138 GLY A C 1
ATOM 1881 O O . GLY A 1 244 ? -4.754 5.426 -13.477 1.00 23.27 1138 GLY A O 1
ATOM 1882 N N . TYR A 1 245 ? -5.076 6.631 -15.356 1.00 16.42 1139 TYR A N 1
ATOM 1883 C CA . TYR A 1 245 ? -6.477 6.930 -15.098 1.00 17.06 1139 TYR A CA 1
ATOM 1884 C C . TYR A 1 245 ? -7.350 5.818 -15.669 1.00 17.81 1139 TYR A C 1
ATOM 1885 O O . TYR A 1 245 ? -6.872 4.972 -16.427 1.00 19.56 1139 TYR A O 1
ATOM 1894 N N . PRO A 1 246 ? -8.644 5.789 -15.327 1.00 17.32 1140 PRO A N 1
ATOM 1895 C CA . PRO A 1 246 ? -9.414 4.542 -15.510 1.00 17.74 1140 PRO A CA 1
ATOM 1896 C C . PRO A 1 246 ? -9.590 4.050 -16.942 1.00 17.41 1140 PRO A C 1
ATOM 1897 O O . PRO A 1 246 ? -9.762 2.835 -17.112 1.00 20.23 1140 PRO A O 1
ATOM 1901 N N . ALA A 1 247 ? -9.565 4.912 -17.978 1.00 16.72 1141 ALA A N 1
ATOM 1902 C CA . ALA A 1 247 ? -9.710 4.400 -19.345 1.00 17.66 1141 ALA A CA 1
ATOM 1903 C C . ALA A 1 247 ? -8.414 3.817 -19.903 1.00 17.05 1141 ALA A C 1
ATOM 1904 O O . ALA A 1 247 ? -8.439 3.127 -20.937 1.00 17.80 1141 ALA A O 1
ATOM 1906 N N . CYS A 1 248 ? -7.284 4.115 -19.262 1.00 18.00 1142 CYS A N 1
ATOM 1907 C CA . CYS A 1 248 ? -5.975 3.612 -19.680 1.00 18.21 1142 CYS A CA 1
ATOM 1908 C C . CYS A 1 248 ? -5.126 3.480 -18.429 1.00 17.87 1142 CYS A C 1
ATOM 1909 O O . CYS A 1 248 ? -4.206 4.264 -18.190 1.00 17.60 1142 CYS A O 1
ATOM 1912 N N . PRO A 1 249 ? -5.417 2.481 -17.592 1.00 17.94 1143 PRO A N 1
ATOM 1913 C CA . PRO A 1 249 ? -4.789 2.415 -16.268 1.00 18.90 1143 PRO A CA 1
ATOM 1914 C C . PRO A 1 249 ? -3.345 1.951 -16.267 1.00 19.39 1143 PRO A C 1
ATOM 1915 O O . PRO A 1 249 ? -2.693 2.028 -15.217 1.00 23.22 1143 PRO A O 1
ATOM 1919 N N . GLU A 1 250 ? -2.822 1.462 -17.385 1.00 17.48 1144 GLU A N 1
ATOM 1920 C CA . GLU A 1 250 ? -1.533 0.781 -17.401 1.00 16.54 1144 GLU A CA 1
ATOM 1921 C C . GLU A 1 250 ? -0.409 1.812 -17.545 1.00 16.70 1144 GLU A C 1
ATOM 1922 O O . GLU A 1 250 ? -0.227 2.401 -18.622 1.00 19.78 1144 GLU A O 1
ATOM 1928 N N . HIS A 1 251 ? 0.374 1.992 -16.475 1.00 18.70 1145 HIS A N 1
ATOM 1929 C CA . HIS A 1 251 ? 1.319 3.110 -16.372 1.00 18.50 1145 HIS A CA 1
ATOM 1930 C C . HIS A 1 251 ? 2.505 2.996 -17.319 1.00 18.38 1145 HIS A C 1
ATOM 1931 O O . HIS A 1 251 ? 3.092 4.030 -17.682 1.00 18.07 1145 HIS A O 1
ATOM 1938 N N . THR A 1 252 ? 2.881 1.778 -17.738 1.00 17.33 1146 THR A N 1
ATOM 1939 C CA . THR A 1 252 ? 4.078 1.668 -18.567 1.00 19.08 1146 THR A CA 1
ATOM 1940 C C . THR A 1 252 ? 3.895 2.300 -19.936 1.00 18.73 1146 THR A C 1
ATOM 1941 O O . THR A 1 252 ? 4.892 2.529 -20.634 1.00 18.83 1146 THR A O 1
ATOM 1945 N N . GLU A 1 253 ? 2.659 2.602 -20.329 1.00 16.58 1147 GLU A N 1
ATOM 1946 C CA . GLU A 1 253 ? 2.464 3.308 -21.590 1.00 16.17 1147 GLU A CA 1
ATOM 1947 C C . GLU A 1 253 ? 3.046 4.716 -21.563 1.00 17.04 1147 GLU A C 1
ATOM 1948 O O . GLU A 1 253 ? 3.243 5.312 -22.629 1.00 17.69 1147 GLU A O 1
ATOM 1954 N N . LYS A 1 254 ? 3.358 5.256 -20.378 1.00 16.90 1148 LYS A N 1
ATOM 1955 C CA . LYS A 1 254 ? 4.048 6.542 -20.342 1.00 15.98 1148 LYS A CA 1
ATOM 1956 C C . LYS A 1 254 ? 5.409 6.455 -21.017 1.00 16.77 1148 LYS A C 1
ATOM 1957 O O . LYS A 1 254 ? 5.895 7.453 -21.556 1.00 16.06 1148 LYS A O 1
ATOM 1963 N N . ALA A 1 255 ? 6.032 5.268 -21.028 1.00 18.48 1149 ALA A N 1
ATOM 1964 C CA . ALA A 1 255 ? 7.299 5.136 -21.739 1.00 18.17 1149 ALA A CA 1
ATOM 1965 C C . ALA A 1 255 ? 7.127 5.415 -23.229 1.00 18.31 1149 ALA A C 1
ATOM 1966 O O . ALA A 1 255 ? 8.028 5.972 -23.872 1.00 18.64 1149 ALA A O 1
ATOM 1968 N N . THR A 1 256 ? 5.986 5.022 -23.793 1.00 17.94 1150 THR A N 1
ATOM 1969 C CA . THR A 1 256 ? 5.737 5.295 -25.203 1.00 17.62 1150 THR A CA 1
ATOM 1970 C C . THR A 1 256 ? 5.620 6.793 -25.457 1.00 15.61 1150 THR A C 1
ATOM 1971 O O . THR A 1 256 ? 6.188 7.306 -26.432 1.00 17.09 1150 THR A O 1
ATOM 1975 N N . ILE A 1 257 ? 4.926 7.523 -24.570 1.00 14.93 1151 ILE A N 1
ATOM 1976 C CA . ILE A 1 257 ? 4.837 8.980 -24.718 1.00 13.40 1151 ILE A CA 1
ATOM 1977 C C . ILE A 1 257 ? 6.221 9.603 -24.594 1.00 12.97 1151 ILE A C 1
ATOM 1978 O O . ILE A 1 257 ? 6.593 10.502 -25.368 1.00 14.06 1151 ILE A O 1
ATOM 1983 N N . TRP A 1 258 ? 7.016 9.122 -23.630 1.00 15.18 1152 TRP A N 1
ATOM 1984 C CA . TRP A 1 258 ? 8.353 9.677 -23.435 1.00 16.69 1152 TRP A CA 1
ATOM 1985 C C . TRP A 1 258 ? 9.217 9.511 -24.684 1.00 15.85 1152 TRP A C 1
ATOM 1986 O O . TRP A 1 258 ? 9.982 10.415 -25.041 1.00 16.65 1152 TRP A O 1
ATOM 1997 N N . GLU A 1 259 ? 9.088 8.374 -25.376 1.00 16.72 1153 GLU A N 1
ATOM 1998 C CA . GLU A 1 259 ? 9.844 8.139 -26.602 1.00 17.71 1153 GLU A CA 1
ATOM 1999 C C . GLU A 1 259 ? 9.278 8.943 -27.774 1.00 17.52 1153 GLU A C 1
ATOM 2000 O O . GLU A 1 259 ? 10.028 9.596 -28.511 1.00 19.63 1153 GLU A O 1
ATOM 2006 N N . LEU A 1 260 ? 7.952 8.915 -27.947 1.00 16.55 1154 LEU A N 1
ATOM 2007 C CA . LEU A 1 260 ? 7.303 9.598 -29.069 1.00 16.33 1154 LEU A CA 1
ATOM 2008 C C . LEU A 1 260 ? 7.628 11.083 -29.085 1.00 14.25 1154 LEU A C 1
ATOM 2009 O O . LEU A 1 260 ? 7.862 11.666 -30.155 1.00 15.97 1154 LEU A O 1
ATOM 2014 N N . LEU A 1 261 ? 7.602 11.724 -27.915 1.00 12.26 1155 LEU A N 1
ATOM 2015 C CA . LEU A 1 261 ? 7.772 13.171 -27.808 1.00 13.44 1155 LEU A CA 1
ATOM 2016 C C . LEU A 1 261 ? 9.177 13.586 -27.396 1.00 14.55 1155 LEU A C 1
ATOM 2017 O O . LEU A 1 261 ? 9.430 14.795 -27.245 1.00 16.26 1155 LEU A O 1
ATOM 2022 N N . GLU A 1 262 ? 10.084 12.636 -27.184 1.00 13.74 1156 GLU A N 1
ATOM 2023 C CA . GLU A 1 262 ? 11.385 12.924 -26.586 1.00 15.55 1156 GLU A CA 1
ATOM 2024 C C . GLU A 1 262 ? 11.220 13.839 -25.375 1.00 14.56 1156 GLU A C 1
ATOM 2025 O O . GLU A 1 262 ? 11.813 14.919 -25.289 1.00 15.63 1156 GLU A O 1
ATOM 2031 N N . VAL A 1 263 ? 10.363 13.402 -24.446 1.00 15.37 1157 VAL A N 1
ATOM 2032 C CA . VAL A 1 263 ? 9.941 14.264 -23.338 1.00 14.04 1157 VAL A CA 1
ATOM 2033 C C . VAL A 1 263 ? 11.138 14.772 -22.543 1.00 14.23 1157 VAL A C 1
ATOM 2034 O O . VAL A 1 263 ? 11.225 15.965 -22.222 1.00 15.66 1157 VAL A O 1
ATOM 2038 N N . GLU A 1 264 ? 12.067 13.883 -22.182 1.00 17.40 1158 GLU A N 1
ATOM 2039 C CA . GLU A 1 264 ? 13.144 14.317 -21.293 1.00 19.32 1158 GLU A CA 1
ATOM 2040 C C . GLU A 1 264 ? 14.032 15.360 -21.965 1.00 19.20 1158 GLU A C 1
ATOM 2041 O O . GLU A 1 264 ? 14.440 16.342 -21.327 1.00 21.46 1158 GLU A O 1
ATOM 2047 N N . LYS A 1 265 ? 14.320 15.172 -23.262 1.00 20.63 1159 LYS A N 1
ATOM 2048 C CA . LYS A 1 265 ? 15.128 16.141 -23.994 1.00 21.00 1159 LYS A CA 1
ATOM 2049 C C . LYS A 1 265 ? 14.443 17.504 -24.042 1.00 19.46 1159 LYS A C 1
ATOM 2050 O O . LYS A 1 265 ? 15.085 18.544 -23.826 1.00 21.31 1159 LYS A O 1
ATOM 2052 N N . HIS A 1 266 ? 13.132 17.518 -24.272 1.00 17.64 1160 HIS A N 1
ATOM 2053 C CA . HIS A 1 266 ? 12.407 18.760 -24.522 1.00 17.10 1160 HIS A CA 1
ATOM 2054 C C . HIS A 1 266 ? 11.922 19.463 -23.263 1.00 17.72 1160 HIS A C 1
ATOM 2055 O O . HIS A 1 266 ? 11.639 20.662 -23.322 1.00 19.57 1160 HIS A O 1
ATOM 2062 N N . THR A 1 267 ? 11.827 18.766 -22.128 1.00 16.76 1161 THR A N 1
ATOM 2063 C CA . THR A 1 267 ? 11.236 19.344 -20.919 1.00 15.87 1161 THR A CA 1
ATOM 2064 C C . THR A 1 267 ? 12.021 19.107 -19.645 1.00 17.81 1161 THR A C 1
ATOM 2065 O O . THR A 1 267 ? 11.746 19.792 -18.647 1.00 19.09 1161 THR A O 1
ATOM 2069 N N . GLY A 1 268 ? 12.946 18.151 -19.617 1.00 17.63 1162 GLY A N 1
ATOM 2070 C CA . GLY A 1 268 ? 13.561 17.721 -18.375 1.00 17.50 1162 GLY A CA 1
ATOM 2071 C C . GLY A 1 268 ? 12.744 16.758 -17.530 1.00 18.92 1162 GLY A C 1
ATOM 2072 O O . GLY A 1 268 ? 13.241 16.304 -16.487 1.00 20.64 1162 GLY A O 1
ATOM 2073 N N . MET A 1 269 ? 11.516 16.436 -17.929 1.00 17.10 1163 MET A N 1
ATOM 2074 C CA . MET A 1 269 ? 10.681 15.524 -17.152 1.00 16.22 1163 MET A CA 1
ATOM 2075 C C . MET A 1 269 ? 11.157 14.088 -17.322 1.00 16.48 1163 MET A C 1
ATOM 2076 O O . MET A 1 269 ? 11.595 13.684 -18.402 1.00 18.64 1163 MET A O 1
ATOM 2081 N N . LYS A 1 270 ? 11.051 13.314 -16.236 1.00 17.43 1164 LYS A N 1
ATOM 2082 C CA . LYS A 1 270 ? 11.571 11.951 -16.167 1.00 17.65 1164 LYS A CA 1
ATOM 2083 C C . LYS A 1 270 ? 10.486 10.982 -15.705 1.00 19.58 1164 LYS A C 1
ATOM 2084 O O . LYS A 1 270 ? 9.468 11.386 -15.142 1.00 19.71 1164 LYS A O 1
ATOM 2090 N N . LEU A 1 271 ? 10.715 9.689 -15.964 1.00 20.99 1165 LEU A N 1
ATOM 2091 C CA . LEU A 1 271 ? 9.890 8.594 -15.456 1.00 19.96 1165 LEU A CA 1
ATOM 2092 C C . LEU A 1 271 ? 10.682 7.786 -14.430 1.00 22.15 1165 LEU A C 1
ATOM 2093 O O . LEU A 1 271 ? 11.879 7.557 -14.611 1.00 23.16 1165 LEU A O 1
ATOM 2098 N N . THR A 1 272 ? 10.012 7.340 -13.359 1.00 24.72 1166 THR A N 1
ATOM 2099 C CA . THR A 1 272 ? 10.634 6.469 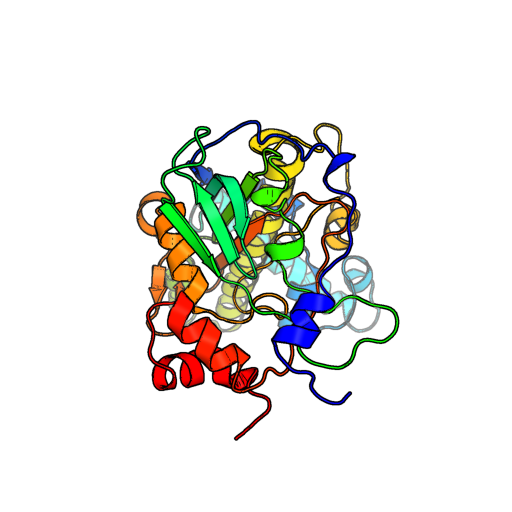-12.366 1.00 27.03 1166 THR A CA 1
ATOM 2100 C C . THR A 1 272 ? 10.487 5.003 -12.780 1.00 27.23 1166 THR A C 1
ATOM 2101 O O . THR A 1 272 ? 9.892 4.670 -13.811 1.00 27.66 1166 THR A O 1
ATOM 2105 N N . GLU A 1 273 ? 11.026 4.107 -11.949 1.00 29.26 1167 GLU A N 1
ATOM 2106 C CA . GLU A 1 273 ? 10.890 2.678 -12.199 1.00 28.89 1167 GLU A CA 1
ATOM 2107 C C . GLU A 1 273 ? 9.448 2.219 -12.045 1.00 29.74 1167 GLU A C 1
ATOM 2108 O O . GLU A 1 273 ? 9.062 1.195 -12.615 1.00 33.01 1167 GLU A O 1
ATOM 2110 N N . SER A 1 274 ? 8.652 2.935 -11.253 1.00 31.06 1168 SER A N 1
ATOM 2111 C CA . SER A 1 274 ? 7.220 2.692 -11.148 1.00 30.97 1168 SER A CA 1
ATOM 2112 C C . SER A 1 274 ? 6.447 3.367 -12.262 1.00 26.92 1168 SER A C 1
ATOM 2113 O O . SER A 1 274 ? 5.214 3.282 -12.275 1.00 28.67 1168 SER A O 1
ATOM 2116 N N . PHE A 1 275 ? 7.146 4.060 -13.164 1.00 25.11 1169 PHE A N 1
ATOM 2117 C CA . PHE A 1 275 ? 6.567 4.884 -14.226 1.00 23.76 1169 PHE A CA 1
ATOM 2118 C C . PHE A 1 275 ? 5.790 6.075 -13.682 1.00 24.24 1169 PHE A C 1
ATOM 2119 O O . PHE A 1 275 ? 4.882 6.585 -14.347 1.00 25.84 1169 PHE A O 1
ATOM 2127 N N . ALA A 1 276 ? 6.124 6.517 -12.468 1.00 22.66 1170 ALA A N 1
ATOM 2128 C CA . ALA A 1 276 ? 5.666 7.819 -11.999 1.00 21.57 1170 ALA A CA 1
ATOM 2129 C C . ALA A 1 276 ? 6.444 8.919 -12.708 1.00 20.54 1170 ALA A C 1
ATOM 2130 O O . ALA A 1 276 ? 7.596 8.741 -13.106 1.00 23.51 1170 ALA A O 1
ATOM 2132 N N . MET A 1 277 ? 5.812 10.077 -12.848 1.00 20.46 1171 MET A N 1
ATOM 2133 C CA . MET A 1 277 ? 6.459 11.217 -13.483 1.00 19.04 1171 MET A CA 1
ATOM 2134 C C . MET A 1 277 ? 7.183 12.074 -12.451 1.00 18.64 1171 MET A C 1
ATOM 2135 O O . MET A 1 277 ? 6.726 12.224 -11.316 1.00 21.37 1171 MET A O 1
ATOM 2140 N N . TRP A 1 278 ? 8.327 12.619 -12.854 1.00 17.20 1172 TRP A N 1
ATOM 2141 C CA . TRP A 1 278 ? 8.994 13.685 -12.125 1.00 18.76 1172 TRP A CA 1
ATOM 2142 C C . TRP A 1 278 ? 9.132 14.878 -13.062 1.00 17.69 1172 TRP A C 1
ATOM 2143 O O . TRP A 1 278 ? 9.529 14.695 -14.219 1.00 19.58 1172 TRP A O 1
ATOM 2154 N N . PRO A 1 279 ? 8.823 16.106 -12.620 1.00 17.78 1173 PRO A N 1
ATOM 2155 C CA . PRO A 1 279 ? 8.378 16.483 -11.274 1.00 18.22 1173 PRO A CA 1
ATOM 2156 C C . PRO A 1 279 ? 7.024 15.894 -10.859 1.00 19.85 1173 PRO A C 1
ATOM 2157 O O . PRO A 1 279 ? 6.230 15.476 -11.713 1.00 19.14 1173 PRO A O 1
ATOM 2161 N N . GLY A 1 280 ? 6.773 15.884 -9.543 1.00 20.62 1174 GLY A N 1
ATOM 2162 C CA . GLY A 1 280 ? 5.471 15.459 -9.051 1.00 21.06 1174 GLY A CA 1
ATOM 2163 C C . GLY A 1 280 ? 4.326 16.177 -9.744 1.00 19.90 1174 GLY A C 1
ATOM 2164 O O . GLY A 1 280 ? 3.333 15.555 -10.128 1.00 20.42 1174 GLY A O 1
ATOM 2165 N N . ALA A 1 281 ? 4.447 17.495 -9.913 1.00 17.89 1175 ALA A N 1
ATOM 2166 C CA . ALA A 1 281 ? 3.428 18.276 -10.613 1.00 16.43 1175 ALA A CA 1
ATOM 2167 C C . ALA A 1 281 ? 3.646 18.155 -12.117 1.00 15.83 1175 ALA A C 1
ATOM 2168 O O . ALA A 1 281 ? 4.234 19.024 -12.770 1.00 17.07 1175 ALA A O 1
ATOM 2170 N N . SER A 1 282 ? 3.140 17.055 -12.671 1.00 15.89 1176 SER A N 1
ATOM 2171 C CA . SER A 1 282 ? 3.237 16.738 -14.089 1.00 15.68 1176 SER A CA 1
ATOM 2172 C C . SER A 1 282 ? 1.972 16.027 -14.535 1.00 14.76 1176 SER A C 1
ATOM 2173 O O . SER A 1 282 ? 1.318 15.326 -13.755 1.00 16.64 1176 SER A O 1
ATOM 2176 N N . VAL A 1 283 ? 1.653 16.201 -15.825 1.00 15.06 1177 VAL A N 1
ATOM 2177 C CA . VAL A 1 283 ? 0.542 15.519 -16.489 1.00 13.47 1177 VAL A CA 1
ATOM 2178 C C . VAL A 1 283 ? 1.056 15.059 -17.847 1.00 11.24 1177 VAL A C 1
ATOM 2179 O O . VAL A 1 283 ? 1.768 15.795 -18.534 1.00 13.85 1177 VAL A O 1
ATOM 2183 N N . SER A 1 284 ? 0.713 13.830 -18.238 1.00 12.12 1178 SER A N 1
ATOM 2184 C CA . SER A 1 284 ? 0.991 13.378 -19.594 1.00 12.96 1178 SER A CA 1
ATOM 2185 C C . SER A 1 284 ? -0.182 12.565 -20.100 1.00 14.44 1178 SER A C 1
ATOM 2186 O O . SER A 1 284 ? -0.914 11.949 -19.328 1.00 16.30 1178 SER A O 1
ATOM 2189 N N . GLY A 1 285 ? -0.343 12.535 -21.415 1.00 13.49 1179 GLY A N 1
ATOM 2190 C CA . GLY A 1 285 ? -1.461 11.783 -21.954 1.00 12.54 1179 GLY A CA 1
ATOM 2191 C C . GLY A 1 285 ? -1.548 11.875 -23.458 1.00 12.01 1179 GLY A C 1
ATOM 2192 O O . GLY A 1 285 ? -0.611 12.305 -24.140 1.00 12.75 1179 GLY A O 1
ATOM 2193 N N . TRP A 1 286 ? -2.708 11.459 -23.957 1.00 11.83 1180 TRP A N 1
ATOM 2194 C CA . TRP A 1 286 ? -2.998 11.364 -25.384 1.00 11.66 1180 TRP A CA 1
ATOM 2195 C C . TRP A 1 286 ? -4.064 12.388 -25.734 1.00 13.73 1180 TRP A C 1
ATOM 2196 O O . TRP A 1 286 ? -4.739 12.925 -24.850 1.00 15.52 1180 TRP A O 1
ATOM 2207 N N . TYR A 1 287 ? -4.217 12.652 -27.039 1.00 10.80 1181 TYR A N 1
ATOM 2208 C CA . TYR A 1 287 ? -5.323 13.458 -27.538 1.00 10.91 1181 TYR A CA 1
ATOM 2209 C C . TYR A 1 287 ? -6.115 12.661 -28.562 1.00 11.26 1181 TYR A C 1
ATOM 2210 O O . TYR A 1 287 ? -5.530 12.092 -29.495 1.00 12.16 1181 TYR A O 1
ATOM 2219 N N . PHE A 1 288 ? -7.441 12.651 -28.400 1.00 11.89 1182 PHE A N 1
ATOM 2220 C CA . PHE A 1 288 ? -8.379 12.030 -29.334 1.00 13.11 1182 PHE A CA 1
ATOM 2221 C C . PHE A 1 288 ? -9.362 13.100 -29.786 1.00 12.72 1182 PHE A C 1
ATOM 2222 O O . PHE A 1 288 ? -9.895 13.845 -28.963 1.00 13.40 1182 PHE A O 1
ATOM 2230 N N . SER A 1 289 ? -9.623 13.158 -31.095 1.00 13.28 1183 SER A N 1
ATOM 2231 C CA . SER A 1 289 ? -10.496 14.177 -31.647 1.00 13.06 1183 SER A CA 1
ATOM 2232 C C . SER A 1 289 ? -11.937 13.716 -31.816 1.00 14.35 1183 SER A C 1
ATOM 2233 O O . SER A 1 289 ? -12.806 14.560 -32.034 1.00 16.89 1183 SER A O 1
ATOM 2236 N N . HIS A 1 290 ? -12.214 12.421 -31.743 1.00 14.02 1184 HIS A N 1
ATOM 2237 C CA . HIS A 1 290 ? -13.505 11.927 -32.196 1.00 15.46 1184 HIS A CA 1
ATOM 2238 C C . HIS A 1 290 ? -14.643 12.538 -31.378 1.00 15.87 1184 HIS A C 1
ATOM 2239 O O . HIS A 1 290 ? -14.559 12.599 -30.146 1.00 16.89 1184 HIS A O 1
ATOM 2246 N N . PRO A 1 291 ? -15.741 12.942 -32.021 1.00 16.94 1185 PRO A N 1
ATOM 2247 C CA . PRO A 1 291 ? -16.848 13.561 -31.267 1.00 17.97 1185 PRO A CA 1
ATOM 2248 C C . PRO A 1 291 ? -17.484 12.656 -30.221 1.00 18.65 1185 PRO A C 1
ATOM 2249 O O . PRO A 1 291 ? -18.076 13.166 -29.265 1.00 21.39 1185 PRO A O 1
ATOM 2253 N N . ASP A 1 292 ? -17.392 11.338 -30.368 1.00 19.08 1186 ASP A N 1
ATOM 2254 C CA . ASP A 1 292 ? -17.979 10.411 -29.413 1.00 19.98 1186 ASP A CA 1
ATOM 2255 C C . ASP A 1 292 ? -16.980 9.903 -28.385 1.00 19.41 1186 ASP A C 1
ATOM 2256 O O . ASP A 1 292 ? -17.354 9.093 -27.525 1.00 20.14 1186 ASP A O 1
ATOM 2261 N N . SER A 1 293 ? -15.726 10.348 -28.449 1.00 18.27 1187 SER A N 1
ATOM 2262 C CA . SER A 1 293 ? -14.755 9.935 -27.445 1.00 17.28 1187 SER A CA 1
ATOM 2263 C C . SER A 1 293 ? -15.179 10.449 -26.073 1.00 18.39 1187 SER A C 1
ATOM 2264 O O . SER A 1 293 ? -15.759 11.532 -25.943 1.00 20.20 1187 SER A O 1
ATOM 2267 N N . LYS A 1 294 ? -14.913 9.646 -25.047 1.00 19.06 1188 LYS A N 1
ATOM 2268 C CA . LYS A 1 294 ? -15.380 9.948 -23.701 1.00 19.54 1188 LYS A CA 1
ATOM 2269 C C . LYS A 1 294 ? -14.553 9.145 -22.712 1.00 17.07 1188 LYS A C 1
ATOM 2270 O O . LYS A 1 294 ? -13.907 8.158 -23.072 1.00 18.33 1188 LYS A O 1
ATOM 2276 N N . TYR A 1 295 ? -14.597 9.575 -21.453 1.00 17.53 1189 TYR A N 1
ATOM 2277 C CA . TYR A 1 295 ? -13.939 8.854 -20.373 1.00 18.20 1189 TYR A CA 1
ATOM 2278 C C . TYR A 1 295 ? -14.854 7.769 -19.815 1.00 20.02 1189 TYR A C 1
ATOM 2279 O O . TYR A 1 295 ? -16.085 7.864 -19.870 1.00 23.36 1189 TYR A O 1
ATOM 2288 N N . TYR A 1 296 ? -14.232 6.738 -19.269 1.00 19.21 1190 TYR A N 1
ATOM 2289 C CA . TYR A 1 296 ? -14.900 5.574 -18.694 1.00 19.10 1190 TYR A CA 1
ATOM 2290 C C . TYR A 1 296 ? -13.821 4.796 -17.954 1.00 19.21 1190 TYR A C 1
ATOM 2291 O O . TYR A 1 296 ? -12.641 5.149 -18.004 1.00 20.24 1190 TYR A O 1
ATOM 2300 N N . ALA A 1 297 ? -14.225 3.725 -17.276 1.00 21.33 1191 ALA A N 1
ATOM 2301 C CA . ALA A 1 297 ? -13.293 2.840 -16.589 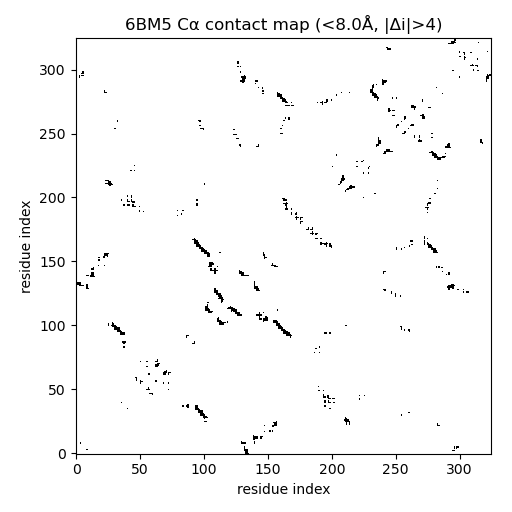1.00 20.36 1191 ALA A CA 1
ATOM 2302 C C . ALA A 1 297 ? -13.221 1.496 -17.303 1.00 19.66 1191 ALA A C 1
ATOM 2303 O O . ALA A 1 297 ? -14.255 0.850 -17.527 1.00 21.50 1191 ALA A O 1
ATOM 2305 N N . VAL A 1 298 ? -12.000 1.066 -17.641 1.00 19.40 1192 VAL A N 1
ATOM 2306 C CA . VAL A 1 298 ? -11.810 -0.301 -18.142 1.00 20.06 1192 VAL A CA 1
ATOM 2307 C C . VAL A 1 298 ? -12.318 -1.321 -17.126 1.00 21.36 1192 VAL A C 1
ATOM 2308 O O . VAL A 1 298 ? -12.975 -2.311 -17.487 1.00 21.97 1192 VAL A O 1
ATOM 2312 N N . ALA A 1 299 ? -11.978 -1.124 -15.854 1.00 21.33 1193 ALA A N 1
ATOM 2313 C CA . ALA A 1 299 ? -12.394 -2.011 -14.772 1.00 21.65 1193 ALA A CA 1
ATOM 2314 C C . ALA A 1 299 ? -11.745 -3.393 -14.896 1.00 22.66 1193 ALA A C 1
ATOM 2315 O O . ALA A 1 299 ? -10.622 -3.496 -15.401 1.00 22.79 1193 ALA A O 1
ATOM 2317 N N . GLN A 1 300 ? -12.407 -4.454 -14.418 1.00 23.76 1194 GLN A N 1
ATOM 2318 C CA . GLN A 1 300 ? -11.716 -5.727 -14.208 1.00 24.32 1194 GLN A CA 1
ATOM 2319 C C . GLN A 1 300 ? -11.623 -6.541 -15.490 1.00 23.19 1194 GLN A C 1
ATOM 2320 O O . GLN A 1 300 ? -12.603 -6.666 -16.228 1.00 23.20 1194 GLN A O 1
ATOM 2326 N N . ILE A 1 301 ? -10.439 -7.091 -15.749 1.00 20.93 1195 ILE A N 1
ATOM 2327 C CA . ILE A 1 301 ? -10.179 -7.851 -16.964 1.00 19.71 1195 ILE A CA 1
ATOM 2328 C C . ILE A 1 301 ? -9.767 -9.269 -16.596 1.00 20.12 1195 ILE A C 1
ATOM 2329 O O . ILE A 1 301 ? -9.401 -9.565 -15.453 1.00 22.38 1195 ILE A O 1
ATOM 2334 N N . GLN A 1 302 ? -9.828 -10.152 -17.587 1.00 18.98 1196 GLN A N 1
ATOM 2335 C CA . GLN A 1 302 ? -9.632 -11.578 -17.355 1.00 19.86 1196 GLN A CA 1
ATOM 2336 C C . GLN A 1 302 ? -8.295 -12.045 -17.920 1.00 18.62 1196 GLN A C 1
ATOM 2337 O O . GLN A 1 302 ? -7.577 -11.305 -18.598 1.00 18.81 1196 GLN A O 1
ATOM 2343 N N . ARG A 1 303 ? -7.974 -13.306 -17.623 1.00 20.79 1197 ARG A N 1
ATOM 2344 C CA A ARG A 1 303 ? -6.678 -13.869 -17.997 0.59 20.73 1197 ARG A CA 1
ATOM 2345 C CA B ARG A 1 303 ? -6.675 -13.854 -17.991 0.41 21.73 1197 ARG A CA 1
ATOM 2346 C C . ARG A 1 303 ? -6.456 -13.828 -19.502 1.00 20.47 1197 ARG A C 1
ATOM 2347 O O . ARG A 1 303 ? -5.331 -13.601 -19.963 1.00 21.04 1197 ARG A O 1
ATOM 2362 N N . ASP A 1 304 ? -7.509 -14.083 -20.291 1.00 18.82 1198 ASP A N 1
ATOM 2363 C CA . ASP A 1 304 ? -7.328 -14.034 -21.744 1.00 17.94 1198 ASP A CA 1
ATOM 2364 C C . ASP A 1 304 ? -6.838 -12.667 -22.209 1.00 17.31 1198 ASP A C 1
ATOM 2365 O O . ASP A 1 304 ? -5.953 -12.583 -23.070 1.00 17.51 1198 ASP A O 1
ATOM 2370 N N . GLN A 1 305 ? -7.387 -11.587 -21.648 1.00 18.93 1199 GLN A N 1
ATOM 2371 C CA . GLN A 1 305 ? -6.943 -10.262 -22.085 1.00 16.70 1199 GLN A CA 1
ATOM 2372 C C . GLN A 1 305 ? -5.548 -9.940 -21.552 1.00 15.81 1199 GLN A C 1
ATOM 2373 O O . GLN A 1 305 ? -4.737 -9.315 -22.249 1.00 17.62 1199 GLN A O 1
ATOM 2379 N N . VAL A 1 306 ? -5.248 -10.377 -20.328 1.00 16.01 1200 VAL A N 1
ATOM 2380 C CA . VAL A 1 306 ? -3.915 -10.192 -19.761 1.00 16.32 1200 VAL A CA 1
ATOM 2381 C C . VAL A 1 306 ? -2.857 -10.853 -20.636 1.00 15.77 1200 VAL A C 1
ATOM 2382 O O . VAL A 1 306 ? -1.823 -10.249 -20.947 1.00 16.80 1200 VAL A O 1
ATOM 2386 N N . GLU A 1 307 ? -3.099 -12.108 -21.044 1.00 16.07 1201 GLU A N 1
ATOM 2387 C CA . GLU A 1 307 ? -2.118 -12.820 -21.861 1.00 16.50 1201 GLU A CA 1
ATOM 2388 C C . GLU A 1 307 ? -1.957 -12.179 -23.233 1.00 15.64 1201 GLU A C 1
ATOM 2389 O O . GLU A 1 307 ? -0.843 -12.110 -23.770 1.00 17.56 1201 GLU A O 1
ATOM 2395 N N . ASP A 1 308 ? -3.055 -11.712 -23.822 1.00 14.20 1202 ASP A N 1
ATOM 2396 C CA . ASP A 1 308 ? -2.969 -11.037 -25.112 1.00 14.03 1202 ASP A CA 1
ATOM 2397 C C . ASP A 1 308 ? -2.216 -9.723 -25.002 1.00 14.32 1202 ASP A C 1
ATOM 2398 O O . ASP A 1 308 ? -1.402 -9.393 -25.880 1.00 14.77 1202 ASP A O 1
ATOM 2403 N N . TYR A 1 309 ? -2.499 -8.952 -23.951 1.00 15.69 1203 TYR A N 1
ATOM 2404 C CA . TYR A 1 309 ? -1.778 -7.701 -23.739 1.00 15.32 1203 TYR A CA 1
ATOM 2405 C C . TYR A 1 309 ? -0.288 -7.967 -23.579 1.00 16.41 1203 TYR A C 1
ATOM 2406 O O . TYR A 1 309 ? 0.540 -7.259 -24.154 1.00 16.40 1203 TYR A O 1
ATOM 2415 N N . ALA A 1 310 ? 0.068 -9.035 -22.855 1.00 15.79 1204 ALA A N 1
ATOM 2416 C CA . ALA A 1 310 ? 1.476 -9.384 -22.683 1.00 16.27 1204 ALA A CA 1
ATOM 2417 C C . ALA A 1 310 ? 2.150 -9.640 -24.024 1.00 15.86 1204 ALA A C 1
ATOM 2418 O O . ALA A 1 310 ? 3.234 -9.112 -24.290 1.00 15.60 1204 ALA A O 1
ATOM 2420 N N . ARG A 1 311 ? 1.530 -10.460 -24.881 1.00 16.18 1205 ARG A N 1
ATOM 2421 C CA . ARG A 1 311 ? 2.097 -10.686 -26.212 1.00 14.37 1205 ARG A CA 1
ATOM 2422 C C . ARG A 1 311 ? 2.307 -9.374 -26.964 1.00 14.18 1205 ARG A C 1
ATOM 2423 O O . ARG A 1 311 ? 3.391 -9.126 -27.512 1.00 14.74 1205 ARG A O 1
ATOM 2431 N N . ARG A 1 312 ? 1.279 -8.514 -26.992 1.00 14.66 1206 ARG A N 1
ATOM 2432 C CA . ARG A 1 312 ? 1.383 -7.271 -27.756 1.00 15.05 1206 ARG A CA 1
ATOM 2433 C C . ARG A 1 312 ? 2.486 -6.366 -27.223 1.00 16.42 1206 ARG A C 1
ATOM 2434 O O . ARG A 1 312 ? 3.141 -5.653 -27.997 1.00 16.85 1206 ARG A O 1
ATOM 2442 N N . LYS A 1 313 ? 2.700 -6.379 -25.906 1.00 16.18 1207 LYS A N 1
ATOM 2443 C CA . LYS A 1 313 ? 3.674 -5.527 -25.244 1.00 17.26 1207 LYS A CA 1
ATOM 2444 C C . LYS A 1 313 ? 5.080 -6.103 -25.257 1.00 18.52 1207 LYS A C 1
ATOM 2445 O O . LYS A 1 313 ? 6.022 -5.414 -24.841 1.00 21.32 1207 LYS A O 1
ATOM 2451 N N . GLY A 1 314 ? 5.246 -7.340 -25.709 1.00 17.37 1208 GLY A N 1
ATOM 2452 C CA . GLY A 1 314 ? 6.535 -7.988 -25.590 1.00 19.82 1208 GLY A CA 1
ATOM 2453 C C . GLY A 1 314 ? 6.929 -8.291 -24.164 1.00 20.85 1208 GLY A C 1
ATOM 2454 O O . GLY A 1 314 ? 8.124 -8.307 -23.850 1.00 24.64 1208 GLY A O 1
ATOM 2455 N N . MET A 1 315 ? 5.951 -8.529 -23.288 1.00 18.54 1209 MET A N 1
ATOM 2456 C CA . MET A 1 315 ? 6.182 -8.820 -21.883 1.00 20.96 1209 MET A CA 1
ATOM 2457 C C . MET A 1 315 ? 5.729 -10.237 -21.560 1.00 21.43 1209 MET A C 1
ATOM 2458 O O . MET A 1 315 ? 4.921 -10.841 -22.279 1.00 21.27 1209 MET A O 1
ATOM 2463 N N . SER A 1 316 ? 6.244 -10.762 -20.451 1.00 21.99 1210 SER A N 1
ATOM 2464 C CA . SER A 1 316 ? 5.710 -12.020 -19.964 1.00 22.87 1210 SER A CA 1
ATOM 2465 C C . SER A 1 316 ? 4.386 -11.767 -19.250 1.00 21.80 1210 SER A C 1
ATOM 2466 O O . SER A 1 316 ? 4.076 -10.649 -18.842 1.00 21.07 1210 SER A O 1
ATOM 2469 N N . VAL A 1 317 ? 3.590 -12.825 -19.119 1.00 23.51 1211 VAL A N 1
ATOM 2470 C CA . VAL A 1 317 ? 2.352 -12.731 -18.350 1.00 23.72 1211 VAL A CA 1
ATOM 2471 C C . VAL A 1 317 ? 2.638 -12.286 -16.916 1.00 24.98 1211 VAL A C 1
ATOM 2472 O O . VAL A 1 317 ? 1.936 -11.427 -16.362 1.00 24.30 1211 VAL A O 1
ATOM 2476 N N . THR A 1 318 ? 3.701 -12.827 -16.314 1.00 26.53 1212 THR A N 1
ATOM 2477 C CA . THR A 1 318 ? 4.090 -12.432 -14.963 1.00 29.35 1212 THR A CA 1
ATOM 2478 C C . THR A 1 318 ? 4.325 -10.923 -14.855 1.00 28.87 1212 THR A C 1
ATOM 2479 O O . THR A 1 318 ? 3.851 -10.278 -13.908 1.00 27.92 1212 THR A O 1
ATOM 2483 N N . GLU A 1 319 ? 5.062 -10.341 -15.813 1.00 28.74 1213 GLU A N 1
ATOM 2484 C CA . GLU A 1 319 ? 5.293 -8.894 -15.806 1.00 28.33 1213 GLU A CA 1
ATOM 2485 C C . GLU A 1 319 ? 3.983 -8.122 -15.882 1.00 25.61 1213 GLU A C 1
ATOM 2486 O O . GLU A 1 319 ? 3.789 -7.131 -15.173 1.00 25.85 1213 GLU A O 1
ATOM 2492 N N . VAL A 1 320 ? 3.106 -8.510 -16.809 1.00 23.06 1214 VAL A N 1
ATOM 2493 C CA . VAL A 1 320 ? 1.865 -7.776 -17.016 1.00 23.35 1214 VAL A CA 1
ATOM 2494 C C . VAL A 1 320 ? 0.973 -7.871 -15.787 1.00 23.52 1214 VAL A C 1
ATOM 2495 O O . VAL A 1 320 ? 0.251 -6.922 -15.451 1.00 23.34 1214 VAL A O 1
ATOM 2499 N N . GLU A 1 321 ? 1.031 -8.994 -15.075 1.00 23.41 1215 GLU A N 1
ATOM 2500 C CA . GLU A 1 321 ? 0.222 -9.121 -13.871 1.00 23.43 1215 GLU A CA 1
ATOM 2501 C C . GLU A 1 321 ? 0.647 -8.124 -12.801 1.00 23.67 1215 GLU A C 1
ATOM 2502 O O . GLU A 1 321 ? -0.183 -7.699 -11.991 1.00 25.41 1215 GLU A O 1
ATOM 2508 N N . ARG A 1 322 ? 1.909 -7.698 -12.807 1.00 23.46 1216 ARG A N 1
ATOM 2509 C CA . ARG A 1 322 ? 2.293 -6.624 -11.895 1.00 23.74 1216 ARG A CA 1
ATOM 2510 C C . ARG A 1 322 ? 1.672 -5.300 -12.326 1.00 24.62 1216 ARG A C 1
ATOM 2511 O O . ARG A 1 322 ? 1.065 -4.584 -11.517 1.00 25.81 1216 ARG A O 1
ATOM 2519 N N . TRP A 1 323 ? 1.834 -4.954 -13.600 1.00 21.63 1217 TRP A N 1
ATOM 2520 C CA . TRP A 1 323 ? 1.421 -3.641 -14.077 1.00 20.78 1217 TRP A CA 1
ATOM 2521 C C . TRP A 1 323 ? -0.094 -3.494 -14.105 1.00 21.99 1217 TRP A C 1
ATOM 2522 O O . TRP A 1 323 ? -0.609 -2.368 -14.051 1.00 25.25 1217 TRP A O 1
ATOM 2533 N N . LEU A 1 324 ? -0.819 -4.602 -14.223 1.00 21.43 1218 LEU A N 1
ATOM 2534 C CA . LEU A 1 324 ? -2.270 -4.589 -14.283 1.00 22.76 1218 LEU A CA 1
ATOM 2535 C C . LEU A 1 324 ? -2.917 -5.078 -12.998 1.00 22.77 1218 LEU A C 1
ATOM 2536 O O . LEU A 1 324 ? -4.130 -5.289 -12.975 1.00 21.56 1218 LEU A O 1
ATOM 2541 N N . ALA A 1 325 ? -2.136 -5.256 -11.931 1.00 23.43 1219 ALA A N 1
ATOM 2542 C CA . ALA A 1 325 ? -2.671 -5.757 -10.661 1.00 24.15 1219 ALA A CA 1
ATOM 2543 C C . ALA A 1 325 ? -3.993 -5.120 -10.243 1.00 24.35 1219 ALA A C 1
ATOM 2544 O O . ALA A 1 325 ? -4.916 -5.866 -9.887 1.00 25.63 1219 ALA A O 1
ATOM 2546 N N . PRO A 1 326 ? -4.168 -3.790 -10.285 1.00 24.95 1220 PRO A N 1
ATOM 2547 C CA . PRO A 1 326 ? -5.449 -3.207 -9.853 1.00 25.26 1220 PRO A CA 1
ATOM 2548 C C . PRO A 1 326 ? -6.626 -3.575 -10.724 1.00 23.85 1220 PRO A C 1
ATOM 2549 O O . PRO A 1 326 ? -7.771 -3.441 -10.271 1.00 25.96 1220 PRO A O 1
ATOM 2553 N N . ASN A 1 327 ? -6.395 -4.042 -11.946 1.00 20.45 1221 ASN A N 1
ATOM 2554 C CA . ASN A 1 327 ? -7.484 -4.331 -12.862 1.00 19.58 1221 ASN A CA 1
ATOM 2555 C C . ASN A 1 327 ? -7.713 -5.818 -13.059 1.00 20.92 1221 ASN A C 1
ATOM 2556 O O . ASN A 1 327 ? -8.521 -6.196 -13.911 1.00 24.66 1221 ASN A O 1
ATOM 2561 N N . LEU A 1 328 ? -7.022 -6.672 -12.308 1.00 20.68 1222 LEU A N 1
ATOM 2562 C CA . LEU A 1 328 ? -7.192 -8.109 -12.494 1.00 22.56 1222 LEU A CA 1
ATOM 2563 C C . LEU A 1 328 ? -8.503 -8.552 -11.861 1.00 26.65 1222 LEU A C 1
ATOM 2564 O O . LEU A 1 328 ? -8.766 -8.262 -10.690 1.00 28.03 1222 LEU A O 1
ATOM 2569 N N . GLY A 1 329 ? -9.327 -9.238 -12.646 1.00 27.25 1223 GLY A N 1
ATOM 2570 C CA . GLY A 1 329 ? -10.581 -9.774 -12.163 1.00 28.48 1223 GLY A CA 1
ATOM 2571 C C . GLY A 1 329 ? -10.462 -11.220 -11.732 1.00 30.69 1223 GLY A C 1
ATOM 2572 O O . GLY A 1 329 ? -11.439 -11.966 -11.793 1.00 32.66 1223 GLY A O 1
ATOM 2573 N N . TYR A 1 330 ? -9.265 -11.619 -11.309 1.00 31.23 1224 TYR A N 1
ATOM 2574 C CA . TYR A 1 330 ? -8.980 -12.987 -10.895 1.00 33.68 1224 TYR A CA 1
ATOM 2575 C C . TYR A 1 330 ? -7.777 -12.948 -9.969 1.00 37.74 1224 TYR A C 1
ATOM 2576 O O . TYR A 1 330 ? -7.039 -11.962 -9.928 1.00 39.36 1224 TYR A O 1
ATOM 2585 N N . ASP A 1 331 ? -7.586 -14.029 -9.216 1.00 40.44 1225 ASP A N 1
ATOM 2586 C CA . ASP A 1 331 ? -6.496 -14.058 -8.248 1.00 42.60 1225 ASP A CA 1
ATOM 2587 C C . ASP A 1 331 ? -5.147 -14.320 -8.914 1.00 45.62 1225 ASP A C 1
ATOM 2588 O O . ASP A 1 331 ? -4.887 -15.420 -9.405 1.00 49.13 1225 ASP A O 1
#

Solvent-accessible surface area: 14369 Å² total; per-residue (Å²): 125,94,81,36,83,16,66,46,0,77,127,56,41,28,89,64,91,23,117,88,40,111,3,31,81,5,127,112,76,36,57,93,78,20,128,5,41,6,90,54,0,45,109,45,5,38,18,29,36,1,0,121,80,40,101,17,87,42,110,52,75,75,4,38,94,62,116,106,25,2,123,93,0,95,55,8,46,51,57,0,32,93,25,0,75,121,10,13,84,92,133,48,3,52,4,70,0,0,2,0,2,15,5,0,4,27,72,42,4,15,0,37,0,1,56,68,85,97,34,85,143,61,78,20,45,0,24,5,4,0,14,1,27,42,79,106,91,48,14,5,30,0,0,0,0,5,2,0,32,87,179,25,67,42,45,5,6,0,0,0,0,0,0,0,0,0,51,56,3,56,70,42,4,80,46,44,87,79,112,158,40,91,84,38,58,77,0,1,81,9,0,0,55,16,0,0,58,2,2,0,19,48,4,2,23,79,1,0,52,52,18,1,6,42,21,79,124,26,132,44,56,42,60,54,3,56,150,93,71,33,72,7,10,39,5,14,8,29,142,78,4,10,19,6,73,5,7,9,43,18,0,26,115,12,0,104,0,92,83,44,0,19,0,104,44,64,92,70,43,48,44,80,0,59,4,13,19,2,0,2,2,3,7,3,70,68,13,92,91,30,49,2,43,78,0,43,126,58,0,0,71,22,2,2,161,62,41,73,42,56,56,109,81,0,51,142,42,1,56,109,14,36,34,41,129

CATH classification: 3.10.196.10 (+1 more: 1.10.288.10)

Foldseek 3Di:
DAFADPVVQLVQEDDDDLLVDAAQFFPAAFKDKDWDALVRLVQLFQCQVLVVLVVDDDGPPVCCVDPPCNVVVVVLVVVLVVVSVVCRVVVQWTKIKMKHKFWWAADRLKIFGAPDPVPDHGPDIGGWFWATHDDDPHHRYHLNSLGHHVVSVHTTMKMKMKMWRGQNLCVQLVVCVVVVNVVVSSSSNSSRLRSQVSVVLVVLVCRCQPRRRVCVPDDDRSVCSVVVVDAWDWDFACDFNHNQLVSVVVSCVRRVTCVSGVWDADPLRQIPPNNMTITMIGGGRPDDDDGSAADELNRLCVSCVVVVHHSVVSCVRCVRRHPDD

InterPro domains:
  IPR000489 Pterin-binding domain [PF00809] (360-598)
  IPR000489 Pterin-binding domain [PS50972] (356-617)
  IPR003726 Homocysteine-binding domain [PF02574] (17-325)
  IPR003726 Homocysteine-binding domain [PS50970] (5-325)
  IPR003759 Cobalamin (vitamin B12)-binding module, cap domain [PF02607] (661-733)
  IPR003759 Cobalamin (vitamin B12)-binding module, cap domain [PS51337] (650-744)
  IPR003759 Cobalamin (vitamin B12)-binding module, cap domain [SM01018] (657-740)
  IPR004223 Vitamin B12-dependent methionine synthase, activation domain [PF02965] (938-1208)
  IPR004223 Vitamin B12-dependent methionine synthase, activation domain [PS50974] (897-1227)
  IPR006158 Cobalamin (vitamin B12)-binding domain [PF02310] (748-840)
  IPR006158 Cobalamin (vitamin B12)-binding domain [PS51332] (746-881)
  IPR011005 Dihydropteroate synthase-like superfamily [G3DSA:3.20.20.20] (346-643)
  IPR011005 Dihydropteroate synthase-like superfamily [SSF51717] (356-630)
  IPR011822 Cobalamin-dependent methionine synthase [PIRSF000381] (2-1195)
  IPR011822 Cobalamin-dependent methionine synthase [TIGR02082] (12-1192)
  IPR033706 Methionine synthase, B12-binding domain [cd02069] (659-871)
  IPR036589 Homocysteine-binding domain superfamily [G3DSA:3.20.20.330] (1-339)
  IPR036589 Homocysteine-binding domain superfamily [SSF82282] (7-399)
  IPR036594 Methionine synthase domain [G3DSA:1.10.1240.10] (644-740)
  IPR036594 Methionine synthase domain [SSF47644] (652-739)